Protein AF-A0A258CXH5-F1 (afdb_monomer)

Secondary structure (DSSP, 8-state):
-------------S--PPPPPP--PPPTTTT----PPPPPHHHHHHHHHHHHHHHHHHHHHHHHHHHHHHHTTTPPPPHHHHHHHHHHHHHHTTT-TTHHHHHHHHHHH-HHHHHHHHTT--HHHHHHHHHHHHHHH-HHHHHHHHHHHHHHHHHHHHHHHHHT-HHHHHHHHHHHHHHHHHGGG-HHHHHHHHTTTGGGT--SS-SS-HHHHHHHHTT-STT-----

Mean predicted aligned error: 12.78 Å

Nearest PDB structures (foldseek):
  6xr2-assembly1_A  TM=3.505E-01  e=5.384E+00  synthetic construct
  7ssp-assembly1_H  TM=2.554E-01  e=9.563E+00  Homo sapiens

Organism: Caulobacter vibrioides (NCBI:txid155892)

Structure (mmCIF, N/CA/C/O backbone):
data_AF-A0A258CXH5-F1
#
_entry.id   AF-A0A258CXH5-F1
#
loop_
_atom_site.group_PDB
_atom_site.id
_atom_site.type_symbol
_atom_site.label_atom_id
_atom_site.label_alt_id
_atom_site.label_comp_id
_atom_site.label_asym_id
_atom_site.label_entity_id
_atom_site.label_seq_id
_atom_site.pdbx_PDB_ins_code
_atom_site.Cartn_x
_atom_site.Cartn_y
_atom_site.Cartn_z
_atom_site.occupancy
_atom_site.B_iso_or_equiv
_atom_site.auth_seq_id
_atom_site.auth_comp_id
_atom_site.auth_asym_id
_atom_site.auth_atom_id
_atom_site.pdbx_PDB_model_num
ATOM 1 N N . ALA A 1 1 ? -88.950 -34.899 69.954 1.00 47.59 1 ALA A N 1
ATOM 2 C CA . ALA A 1 1 ? -87.564 -34.846 69.456 1.00 47.59 1 ALA A CA 1
ATOM 3 C C . ALA A 1 1 ? -86.943 -33.581 70.039 1.00 47.59 1 ALA A C 1
ATOM 5 O O . ALA A 1 1 ? -87.206 -32.502 69.533 1.00 47.59 1 ALA A O 1
ATOM 6 N N . SER A 1 2 ? -86.476 -33.627 71.289 1.00 44.09 2 SER A N 1
ATOM 7 C CA . SER A 1 2 ? -85.094 -34.023 71.635 1.00 44.09 2 SER A CA 1
ATOM 8 C C . SER A 1 2 ? -84.131 -33.056 70.944 1.00 44.09 2 SER A C 1
ATOM 10 O O . SER A 1 2 ? -83.892 -33.181 69.750 1.00 44.09 2 SER A O 1
ATOM 12 N N . ASP A 1 3 ? -83.900 -31.900 71.562 1.00 45.66 3 ASP A N 1
ATOM 13 C CA . ASP A 1 3 ? -82.771 -31.685 72.482 1.00 45.66 3 ASP A CA 1
ATOM 14 C C . ASP A 1 3 ? -81.443 -31.855 71.755 1.00 45.66 3 ASP A C 1
ATOM 16 O O . ASP A 1 3 ? -81.064 -32.984 71.505 1.00 45.66 3 ASP A O 1
ATOM 20 N N . PHE A 1 4 ? -80.800 -30.743 71.388 1.00 39.81 4 PHE A N 1
ATOM 21 C CA . PHE A 1 4 ? -79.342 -30.608 71.269 1.00 39.81 4 PHE A CA 1
ATOM 22 C C . PHE A 1 4 ? -79.000 -29.113 71.180 1.00 39.81 4 PHE A C 1
ATOM 24 O O . PHE A 1 4 ? -78.540 -28.588 70.166 1.00 39.81 4 PHE A O 1
ATOM 31 N N . ALA A 1 5 ? -79.236 -28.400 72.280 1.00 42.34 5 ALA A N 1
ATOM 32 C CA . ALA A 1 5 ? -78.379 -27.276 72.613 1.00 42.34 5 ALA A CA 1
ATOM 33 C C . ALA A 1 5 ? -77.055 -27.857 73.124 1.00 42.34 5 ALA A C 1
ATOM 35 O O . ALA A 1 5 ? -77.092 -28.658 74.046 1.00 42.34 5 ALA A O 1
ATOM 36 N N . GLN A 1 6 ? -75.911 -27.449 72.566 1.00 46.47 6 GLN A N 1
ATOM 37 C CA . GLN A 1 6 ? -74.733 -26.992 73.325 1.00 46.47 6 GLN A CA 1
ATOM 38 C C . GLN A 1 6 ? -73.432 -27.050 72.514 1.00 46.47 6 GLN A C 1
ATOM 40 O O . GLN A 1 6 ? -72.961 -28.097 72.085 1.00 46.47 6 GLN A O 1
ATOM 45 N N . ARG A 1 7 ? -72.821 -25.863 72.420 1.00 48.16 7 ARG A N 1
ATOM 46 C CA . ARG A 1 7 ? -71.442 -25.581 72.844 1.00 48.16 7 ARG A CA 1
ATOM 47 C C . ARG A 1 7 ? -70.376 -26.551 72.331 1.00 48.16 7 ARG A C 1
ATOM 49 O O . ARG A 1 7 ? -70.034 -27.537 72.973 1.00 48.16 7 ARG A O 1
ATOM 56 N N . ARG A 1 8 ? -69.719 -26.147 71.246 1.00 52.69 8 ARG A N 1
ATOM 57 C CA . ARG A 1 8 ? -68.313 -26.487 71.012 1.00 52.69 8 ARG A CA 1
ATOM 58 C C . ARG A 1 8 ? -67.479 -25.211 71.064 1.00 52.69 8 ARG A C 1
ATOM 60 O O . ARG A 1 8 ? -67.025 -24.710 70.044 1.00 52.69 8 ARG A O 1
ATOM 67 N N . ASP A 1 9 ? -67.319 -24.704 72.285 1.00 47.28 9 ASP A N 1
ATOM 68 C CA . ASP A 1 9 ? -66.158 -23.902 72.672 1.00 47.28 9 ASP A CA 1
ATOM 69 C C . ASP A 1 9 ? -64.921 -24.785 72.486 1.00 47.28 9 ASP A C 1
ATOM 71 O O . ASP A 1 9 ? -64.652 -25.689 73.280 1.00 47.28 9 ASP A O 1
ATOM 75 N N . ILE A 1 10 ? -64.194 -24.580 71.389 1.00 51.94 10 ILE A N 1
ATOM 76 C CA . ILE A 1 10 ? -62.893 -25.215 71.190 1.00 51.94 10 ILE A CA 1
ATOM 77 C C . ILE A 1 10 ? -61.895 -24.429 72.035 1.00 51.94 10 ILE A C 1
ATOM 79 O O . ILE A 1 10 ? -61.322 -23.430 71.605 1.00 51.94 10 ILE A O 1
ATOM 83 N N . HIS A 1 11 ? -61.708 -24.887 73.268 1.00 49.06 11 HIS A N 1
ATOM 84 C CA . HIS A 1 11 ? -60.652 -24.405 74.139 1.00 49.06 11 HIS A CA 1
ATOM 85 C C . HIS A 1 11 ? -59.321 -25.002 73.655 1.00 49.06 11 HIS A C 1
ATOM 87 O O . HIS A 1 11 ? -59.056 -26.189 73.835 1.00 49.06 11 HIS A O 1
ATOM 93 N N . VAL A 1 12 ? -58.492 -24.193 72.989 1.00 48.97 12 VAL A N 1
ATOM 94 C CA . VAL A 1 12 ? -57.118 -24.574 72.632 1.00 48.97 12 VAL A CA 1
ATOM 95 C C . VAL A 1 12 ? -56.254 -24.460 73.896 1.00 48.97 12 VAL A C 1
ATOM 97 O O . VAL A 1 12 ? -56.167 -23.365 74.457 1.00 48.97 12 VAL A O 1
ATOM 100 N N . PRO A 1 13 ? -55.631 -25.546 74.387 1.00 54.47 13 PRO A N 1
ATOM 101 C CA . PRO A 1 13 ? -54.811 -25.486 75.588 1.00 54.47 13 PRO A CA 1
ATOM 102 C C . PRO A 1 13 ? -53.512 -24.704 75.344 1.00 54.47 13 PRO A C 1
ATOM 104 O O . PRO A 1 13 ? -52.774 -24.942 74.386 1.00 54.47 13 PRO A O 1
ATOM 107 N N . ALA A 1 14 ? -53.216 -23.778 76.256 1.00 53.25 14 ALA A N 1
ATOM 108 C CA . ALA A 1 14 ? -51.988 -22.996 76.290 1.00 53.25 14 ALA A CA 1
ATOM 109 C C . ALA A 1 14 ? -50.813 -23.835 76.818 1.00 53.25 14 ALA A C 1
ATOM 111 O O . ALA A 1 14 ? -50.422 -23.724 77.977 1.00 53.25 14 ALA A O 1
ATOM 112 N N . SER A 1 15 ? -50.228 -24.680 75.968 1.00 55.72 15 SER A N 1
ATOM 113 C CA . SER A 1 15 ? -48.930 -25.301 76.259 1.00 55.72 15 SER A CA 1
ATOM 114 C C . SER A 1 15 ? -48.224 -25.804 74.999 1.00 55.72 15 SER A C 1
ATOM 116 O O . SER A 1 15 ? -47.970 -26.995 74.843 1.00 55.72 15 SER A O 1
ATOM 118 N N . MET A 1 16 ? -47.847 -24.889 74.110 1.00 44.09 16 MET A N 1
ATOM 119 C CA . MET A 1 16 ? -46.710 -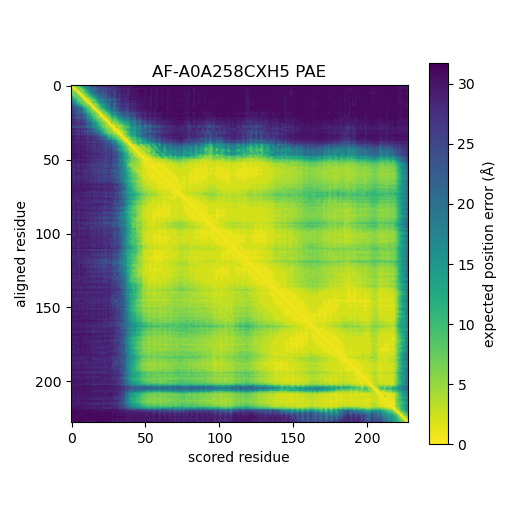25.102 73.211 1.00 44.09 16 MET A CA 1
ATOM 120 C C . MET A 1 16 ? -45.864 -23.835 73.229 1.00 44.09 16 MET A C 1
ATOM 122 O O . MET A 1 16 ? -46.059 -22.908 72.449 1.00 44.09 16 MET A O 1
ATOM 126 N N . ARG A 1 17 ? -44.955 -23.784 74.210 1.00 50.47 17 ARG A N 1
ATOM 127 C CA . ARG A 1 17 ? -43.862 -22.810 74.267 1.00 50.47 17 ARG A CA 1
ATOM 128 C C . ARG A 1 17 ? -43.185 -22.753 72.899 1.00 50.47 17 ARG A C 1
ATOM 130 O O . ARG A 1 17 ? -42.884 -23.800 72.324 1.00 50.47 17 ARG A O 1
ATOM 137 N N . ALA A 1 18 ? -42.936 -21.539 72.413 1.00 48.38 18 ALA A N 1
ATOM 138 C CA . ALA A 1 18 ? -42.078 -21.308 71.264 1.00 48.38 18 ALA A CA 1
ATOM 139 C C . ALA A 1 18 ? -40.759 -22.060 71.485 1.00 48.38 18 ALA A C 1
ATOM 141 O O . ALA A 1 18 ? -40.052 -21.826 72.463 1.00 48.38 18 ALA A O 1
ATOM 142 N N . LYS A 1 19 ? -40.473 -23.024 70.612 1.00 58.97 19 LYS A N 1
ATOM 143 C CA . LYS A 1 19 ? -39.170 -23.677 70.565 1.00 58.97 19 LYS A CA 1
ATOM 144 C C . LYS A 1 19 ? -38.226 -22.666 69.926 1.00 58.97 19 LYS A C 1
ATOM 146 O O . LYS A 1 19 ? -38.478 -22.257 68.792 1.00 58.97 19 LYS A O 1
ATOM 151 N N . ASP A 1 20 ? -37.206 -22.237 70.664 1.00 58.28 20 ASP A N 1
ATOM 152 C CA . ASP A 1 20 ? -36.193 -21.311 70.159 1.00 58.28 20 ASP A CA 1
ATOM 153 C C . ASP A 1 20 ? -35.683 -21.778 68.784 1.00 58.28 20 ASP A C 1
ATOM 155 O O . ASP A 1 20 ? -35.413 -22.976 68.604 1.00 58.28 20 ASP A O 1
ATOM 159 N N . PRO A 1 21 ? -35.560 -20.877 67.791 1.00 60.19 21 PRO A N 1
ATOM 160 C CA . PRO A 1 21 ? -34.996 -21.252 66.506 1.00 60.19 21 PRO A CA 1
ATOM 161 C C . PRO A 1 21 ? -33.553 -21.734 66.724 1.00 60.19 21 PRO A C 1
ATOM 163 O O . PRO A 1 21 ? -32.812 -21.113 67.493 1.00 60.19 21 PRO A O 1
ATOM 166 N N . PRO A 1 22 ? -33.115 -22.827 66.069 1.00 58.03 22 PRO A N 1
ATOM 167 C CA . PRO A 1 22 ? -31.747 -23.294 66.219 1.00 58.03 22 PRO A CA 1
ATOM 168 C C . PRO A 1 22 ? -30.803 -22.170 65.794 1.00 58.03 22 PRO A C 1
ATOM 170 O O . PRO A 1 22 ? -30.912 -21.643 64.683 1.00 58.03 22 PRO A O 1
ATOM 173 N N . GLN A 1 23 ? -29.883 -21.793 66.685 1.00 57.75 23 GLN A N 1
ATOM 174 C CA . GLN A 1 23 ? -28.816 -20.856 66.361 1.00 57.75 23 GLN A CA 1
ATOM 175 C C . GLN A 1 23 ? -28.068 -21.410 65.148 1.00 57.75 23 GLN A C 1
ATOM 177 O O . GLN A 1 23 ? -27.369 -22.421 65.245 1.00 57.75 23 GLN A O 1
ATOM 182 N N . ARG A 1 24 ? -28.239 -20.763 63.989 1.00 62.19 24 ARG A N 1
ATOM 183 C CA . ARG A 1 24 ? -27.415 -21.014 62.807 1.00 62.19 24 ARG A CA 1
ATOM 184 C C . ARG A 1 24 ? -25.986 -20.663 63.200 1.00 62.19 24 ARG A C 1
ATOM 186 O O . ARG A 1 24 ? -25.607 -19.494 63.212 1.00 62.19 24 ARG A O 1
ATOM 193 N N . ARG A 1 25 ? -25.217 -21.674 63.605 1.00 63.88 25 ARG A N 1
ATOM 194 C CA . ARG A 1 25 ? -23.781 -21.534 63.823 1.00 63.88 25 ARG A CA 1
ATOM 195 C C . ARG A 1 25 ? -23.197 -21.063 62.504 1.00 63.88 25 ARG A C 1
ATOM 197 O O . ARG A 1 25 ? -23.369 -21.746 61.497 1.00 63.88 25 ARG A O 1
ATOM 204 N N . ARG A 1 26 ? -22.555 -19.893 62.520 1.00 64.75 26 ARG A N 1
ATOM 205 C CA . ARG A 1 26 ? -21.801 -19.410 61.368 1.00 64.75 26 ARG A CA 1
ATOM 206 C C . ARG A 1 26 ? -20.855 -20.520 60.929 1.00 64.75 26 ARG A C 1
ATOM 208 O O . ARG A 1 26 ? -20.072 -21.010 61.744 1.00 64.75 26 ARG A O 1
ATOM 215 N N . GLY A 1 27 ? -20.985 -20.960 59.682 1.00 72.50 27 GLY A N 1
ATOM 216 C CA . GLY A 1 27 ? -20.085 -21.963 59.125 1.00 72.50 27 GLY A CA 1
ATOM 217 C C . GLY A 1 27 ? -18.650 -21.437 59.136 1.00 72.50 27 GLY A C 1
ATOM 218 O O . GLY A 1 27 ? -18.421 -20.231 59.150 1.00 72.50 27 GLY A O 1
ATOM 219 N N . MET A 1 28 ? -17.663 -22.328 59.066 1.00 69.62 28 MET A N 1
ATOM 220 C CA . MET A 1 28 ? -16.227 -21.983 59.034 1.00 69.62 28 MET A CA 1
ATOM 221 C C . MET A 1 28 ? -15.839 -21.032 57.877 1.00 69.62 28 MET A C 1
ATOM 223 O O . MET A 1 28 ? -14.727 -20.517 57.839 1.00 69.62 28 MET A O 1
ATOM 227 N N . PHE A 1 29 ? -16.774 -20.780 56.956 1.00 61.53 29 PHE A N 1
ATOM 228 C CA . PHE A 1 29 ? -16.639 -19.932 55.778 1.00 61.53 29 PHE A CA 1
ATOM 229 C C . PHE A 1 29 ? -17.621 -18.746 55.742 1.00 61.53 29 PHE A C 1
ATOM 231 O O . PHE A 1 29 ? -17.590 -17.983 54.781 1.00 61.53 29 PHE A O 1
ATOM 238 N N . ASP A 1 30 ? -18.427 -18.509 56.789 1.00 64.25 30 ASP A N 1
ATOM 239 C CA . ASP A 1 30 ? -19.428 -17.412 56.872 1.00 64.25 30 ASP A CA 1
ATOM 240 C C . ASP A 1 30 ? -18.820 -15.994 57.002 1.00 64.25 30 ASP A C 1
ATOM 242 O O . ASP A 1 30 ? -19.471 -15.022 57.389 1.00 64.25 30 ASP A O 1
ATOM 246 N N . GLY A 1 31 ? -17.538 -15.868 56.674 1.00 62.91 31 GLY A N 1
ATOM 247 C CA . GLY A 1 31 ? -16.795 -14.618 56.557 1.00 62.91 31 GLY A CA 1
ATOM 248 C C . GLY A 1 31 ? -15.620 -14.710 55.582 1.00 62.91 31 GLY A C 1
ATOM 249 O O . GLY A 1 31 ? -14.838 -13.765 55.493 1.00 62.91 31 GLY A O 1
ATOM 250 N N . PHE A 1 32 ? -15.477 -15.821 54.846 1.00 62.47 32 PHE A N 1
ATOM 251 C CA . PHE A 1 32 ? -14.391 -15.982 53.887 1.00 62.47 32 PHE A CA 1
ATOM 252 C C . PHE A 1 32 ? -14.731 -15.218 52.607 1.00 62.47 32 PHE A C 1
ATOM 254 O O . PHE A 1 32 ? -15.374 -15.730 51.693 1.00 62.47 32 PHE A O 1
ATOM 261 N N . LYS A 1 33 ? -14.307 -13.956 52.556 1.00 66.06 33 LYS A N 1
ATOM 262 C CA . LYS A 1 33 ? -14.192 -13.207 51.308 1.00 66.06 33 LYS A CA 1
ATOM 263 C C . LYS A 1 33 ? -12.767 -13.421 50.804 1.00 66.06 33 LYS A C 1
ATOM 265 O O . LYS A 1 33 ? -11.870 -12.768 51.341 1.00 66.06 33 LYS A O 1
ATOM 270 N N . PRO A 1 34 ? -12.515 -14.321 49.833 1.00 61.69 34 PRO A N 1
ATOM 271 C CA . PRO A 1 34 ? -11.207 -14.354 49.204 1.00 61.69 34 PRO A CA 1
ATOM 272 C C . PRO A 1 34 ? -10.962 -12.956 48.643 1.00 61.69 34 PRO A C 1
ATOM 274 O O . PRO A 1 34 ? -11.759 -12.448 47.850 1.00 61.69 34 PRO A O 1
ATOM 277 N N . ALA A 1 35 ? -9.896 -12.308 49.105 1.00 58.22 35 ALA A N 1
ATOM 278 C CA . ALA A 1 35 ? -9.390 -11.104 48.478 1.00 58.22 35 ALA A CA 1
ATOM 279 C C . ALA A 1 35 ? -8.868 -11.522 47.100 1.00 58.22 35 ALA A C 1
ATOM 281 O O . ALA A 1 35 ? -7.692 -11.832 46.927 1.00 58.22 35 ALA A O 1
ATOM 282 N N . GLY A 1 36 ? -9.776 -11.630 46.128 1.00 60.97 36 GLY A N 1
ATOM 283 C CA . GLY A 1 36 ? -9.395 -11.730 44.732 1.00 60.97 36 GLY A CA 1
ATOM 284 C C . GLY A 1 36 ? -8.537 -10.507 44.410 1.00 60.97 36 GLY A C 1
ATOM 285 O O . GLY A 1 36 ? -8.858 -9.419 44.902 1.00 60.97 36 GLY A O 1
ATOM 286 N N . PRO A 1 37 ? -7.436 -10.656 43.655 1.00 61.06 37 PRO A N 1
ATOM 287 C CA . PRO A 1 37 ? -6.611 -9.516 43.292 1.00 61.06 37 PRO A CA 1
ATOM 288 C C . PRO A 1 37 ? -7.516 -8.455 42.666 1.00 61.06 37 PRO A C 1
ATOM 290 O O . PRO A 1 37 ? -8.187 -8.718 41.667 1.00 61.06 37 PRO A O 1
ATOM 293 N N . ALA A 1 38 ? -7.585 -7.277 43.294 1.00 61.41 38 ALA A N 1
ATOM 294 C CA . ALA A 1 38 ? -8.319 -6.152 42.740 1.00 61.41 38 ALA A CA 1
ATOM 295 C C . ALA A 1 38 ? -7.766 -5.906 41.327 1.00 61.41 38 ALA A C 1
ATOM 297 O O . ALA A 1 38 ? -6.542 -5.774 41.188 1.00 61.41 38 ALA A O 1
ATOM 298 N N . PRO A 1 39 ? -8.610 -5.894 40.279 1.00 58.59 39 PRO A N 1
ATOM 299 C CA . PRO A 1 39 ? -8.142 -5.642 38.928 1.00 58.59 39 PRO A CA 1
ATOM 300 C C . PRO A 1 39 ? -7.358 -4.332 38.917 1.00 58.59 39 PRO A C 1
ATOM 302 O O . PRO A 1 39 ? -7.886 -3.273 39.261 1.00 58.59 39 PRO A O 1
ATOM 305 N N . GLN A 1 40 ? -6.070 -4.407 38.585 1.00 64.00 40 GLN A N 1
ATOM 306 C CA . GLN A 1 40 ? -5.222 -3.223 38.553 1.00 64.00 40 GLN A CA 1
ATOM 307 C C . GLN A 1 40 ? -5.788 -2.268 37.486 1.00 64.00 40 GLN A C 1
ATOM 309 O O . GLN A 1 40 ? -6.041 -2.719 36.365 1.00 64.00 40 GLN A O 1
ATOM 314 N N . PRO A 1 41 ? -5.962 -0.964 37.771 1.00 65.38 41 PRO A N 1
ATOM 315 C CA . PRO A 1 41 ? -6.571 -0.012 36.834 1.00 65.38 41 PRO A CA 1
ATOM 316 C C . PRO A 1 41 ? -5.916 -0.013 35.443 1.00 65.38 41 PRO A C 1
ATOM 318 O O . PRO A 1 41 ? -6.588 0.156 34.429 1.00 65.38 41 PRO A O 1
ATOM 321 N N . ALA A 1 42 ? -4.605 -0.275 35.383 1.00 66.56 42 ALA A N 1
ATOM 322 C CA . ALA A 1 42 ? -3.847 -0.378 34.140 1.00 66.56 42 ALA A CA 1
ATOM 323 C C . ALA A 1 42 ? -4.197 -1.621 33.299 1.00 66.56 42 ALA A C 1
ATOM 325 O O . ALA A 1 42 ? -4.159 -1.550 32.074 1.00 66.56 42 ALA A O 1
ATOM 326 N N . ALA A 1 43 ? -4.536 -2.752 33.929 1.00 63.06 43 ALA A N 1
ATOM 327 C CA . ALA A 1 43 ? -4.966 -3.961 33.225 1.00 63.06 43 ALA A CA 1
ATOM 328 C C . ALA A 1 43 ? -6.357 -3.758 32.607 1.00 63.06 43 ALA A C 1
ATOM 330 O O . ALA A 1 43 ? -6.526 -3.961 31.410 1.00 63.06 43 ALA A O 1
ATOM 331 N N . LEU A 1 44 ? -7.301 -3.208 33.379 1.00 49.44 44 LEU A N 1
ATOM 332 C CA . LEU A 1 44 ? -8.634 -2.847 32.883 1.00 49.44 44 LEU A CA 1
ATOM 333 C C . LEU A 1 44 ? -8.573 -1.840 31.724 1.00 49.44 44 LEU A C 1
ATOM 335 O O . LEU A 1 44 ? -9.259 -2.013 30.722 1.00 49.44 44 LEU A O 1
ATOM 339 N N . ALA A 1 45 ? -7.731 -0.806 31.822 1.00 59.06 45 ALA A N 1
ATOM 340 C CA . ALA A 1 45 ? -7.556 0.169 30.745 1.00 59.06 45 ALA A CA 1
ATOM 341 C C . ALA A 1 45 ? -6.965 -0.460 29.467 1.00 59.06 45 ALA A C 1
ATOM 343 O O . ALA A 1 45 ? -7.370 -0.100 28.361 1.00 59.06 45 ALA A O 1
ATOM 344 N N . ARG A 1 46 ? -6.035 -1.419 29.602 1.00 68.06 46 ARG A N 1
ATOM 345 C CA . ARG A 1 46 ? -5.493 -2.184 28.465 1.00 68.06 46 ARG A CA 1
ATOM 346 C C . ARG A 1 46 ? -6.544 -3.092 27.836 1.00 68.06 46 ARG A C 1
ATOM 348 O O . ARG A 1 46 ? -6.591 -3.162 26.611 1.00 68.06 46 ARG A O 1
ATOM 355 N N . ASP A 1 47 ? -7.374 -3.750 28.636 1.00 67.31 47 ASP A N 1
ATOM 356 C CA . ASP A 1 47 ? -8.427 -4.645 28.147 1.00 67.31 47 ASP A CA 1
ATOM 357 C C . ASP A 1 47 ? -9.538 -3.864 27.436 1.00 67.31 47 ASP A C 1
ATOM 359 O O . ASP A 1 47 ? -9.954 -4.236 26.339 1.00 67.31 47 ASP A O 1
ATOM 363 N N . LEU A 1 48 ? -9.958 -2.726 27.999 1.00 61.66 48 LEU A N 1
ATOM 364 C CA . LEU A 1 48 ? -10.898 -1.801 27.358 1.00 61.66 48 LEU A CA 1
ATOM 365 C C . LEU A 1 48 ? -10.326 -1.234 26.053 1.00 61.66 48 LEU A C 1
ATOM 367 O O . LEU A 1 48 ? -11.015 -1.213 25.035 1.00 61.66 48 LEU A O 1
ATOM 371 N N . GLY A 1 49 ? -9.047 -0.843 26.054 1.00 81.56 49 GLY A N 1
ATOM 372 C CA . GLY A 1 49 ? -8.355 -0.377 24.855 1.00 81.56 49 GLY A CA 1
ATOM 373 C C . GLY A 1 49 ? -8.295 -1.444 23.760 1.00 81.56 49 GLY A C 1
ATOM 374 O O . GLY A 1 49 ? -8.607 -1.155 22.608 1.00 81.56 49 GLY A O 1
ATOM 375 N N . GLN A 1 50 ? -7.957 -2.688 24.107 1.00 83.75 50 GLN A N 1
ATOM 376 C CA . GLN A 1 50 ? -7.975 -3.812 23.166 1.00 83.75 50 GLN A CA 1
ATOM 377 C C . GLN A 1 50 ? -9.387 -4.053 22.629 1.00 83.75 50 GLN A C 1
ATOM 379 O O . GLN A 1 50 ? -9.576 -4.160 21.418 1.00 83.75 50 GLN A O 1
ATOM 384 N N . PHE A 1 51 ? -10.395 -4.082 23.500 1.00 83.31 51 PHE A N 1
ATOM 385 C CA . PHE A 1 51 ? -11.785 -4.275 23.098 1.00 83.31 51 PHE A CA 1
ATOM 386 C C . PHE A 1 51 ? -12.252 -3.202 22.101 1.00 83.31 51 PHE A C 1
ATOM 388 O O . PHE A 1 51 ? -12.848 -3.524 21.068 1.00 83.31 51 PHE A O 1
ATOM 395 N N . ASP A 1 52 ? -11.913 -1.938 22.352 1.00 90.06 52 ASP A N 1
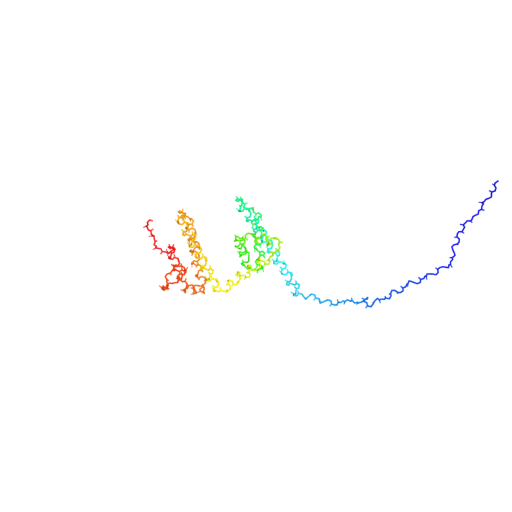ATOM 396 C CA . ASP A 1 52 ? -12.208 -0.833 21.441 1.00 90.06 52 ASP A CA 1
ATOM 397 C C . ASP A 1 52 ? -11.490 -0.983 20.091 1.00 90.06 52 ASP A C 1
ATOM 399 O O . ASP A 1 52 ? -12.094 -0.727 19.045 1.00 90.06 52 ASP A O 1
ATOM 403 N N . GLN A 1 53 ? -10.242 -1.468 20.078 1.00 92.81 53 GLN A N 1
ATOM 404 C CA . GLN A 1 53 ? -9.509 -1.781 18.844 1.00 92.81 53 GLN A CA 1
ATOM 405 C C . GLN A 1 53 ? -10.187 -2.912 18.056 1.00 92.81 53 GLN A C 1
ATOM 407 O O . GLN A 1 53 ? -10.431 -2.771 16.855 1.00 92.81 53 GLN A O 1
ATOM 412 N N . HIS A 1 54 ? -10.545 -4.015 18.721 1.00 95.25 54 HIS A N 1
ATOM 413 C CA . HIS A 1 54 ? -11.272 -5.139 18.121 1.00 95.25 54 HIS A CA 1
ATOM 414 C C . HIS A 1 54 ? -12.602 -4.687 17.506 1.00 95.25 54 HIS A C 1
ATOM 416 O O . HIS A 1 54 ? -12.939 -5.051 16.372 1.00 95.25 54 HIS A O 1
ATOM 422 N N . ARG A 1 55 ? -13.343 -3.833 18.218 1.00 95.62 55 ARG A N 1
ATOM 423 C CA . ARG A 1 55 ? -14.608 -3.264 17.748 1.00 95.62 55 ARG A CA 1
ATOM 424 C C . ARG A 1 55 ? -14.413 -2.327 16.556 1.00 95.62 55 ARG A C 1
ATOM 426 O O . ARG A 1 55 ? -15.185 -2.409 15.598 1.00 95.62 55 ARG A O 1
ATOM 433 N N . ALA A 1 56 ? -13.390 -1.472 16.584 1.00 96.50 56 ALA A N 1
ATOM 434 C CA . ALA A 1 56 ? -13.051 -0.582 15.474 1.00 96.50 56 ALA A CA 1
ATOM 435 C C . ALA A 1 56 ? -12.687 -1.376 14.209 1.00 96.50 56 ALA A C 1
ATOM 437 O O . ALA A 1 56 ? -13.265 -1.120 13.151 1.00 96.50 56 ALA A O 1
ATOM 438 N N . MET A 1 57 ? -11.838 -2.404 14.334 1.00 97.25 57 MET A N 1
ATOM 439 C CA . MET A 1 57 ? -11.494 -3.314 13.232 1.00 97.25 57 MET A CA 1
ATOM 440 C C . MET A 1 57 ? -12.726 -4.026 12.671 1.00 97.25 57 MET A C 1
ATOM 442 O O . MET A 1 57 ? -12.917 -4.066 11.459 1.00 97.25 57 MET A O 1
ATOM 446 N N . THR A 1 58 ? -13.600 -4.540 13.539 1.00 98.06 58 THR A N 1
ATOM 447 C CA . THR A 1 58 ? -14.833 -5.228 13.120 1.00 98.06 58 THR A CA 1
ATOM 448 C C . THR A 1 58 ? -15.759 -4.290 12.340 1.00 98.06 58 THR A C 1
ATOM 450 O O . THR A 1 58 ? -16.294 -4.665 11.294 1.00 98.06 58 THR A O 1
ATOM 453 N N . ARG A 1 59 ? -15.944 -3.049 12.816 1.00 97.75 59 ARG A N 1
ATOM 454 C CA . ARG A 1 59 ? -16.770 -2.037 12.136 1.00 97.75 59 ARG A CA 1
ATOM 455 C C . ARG A 1 59 ? -16.175 -1.643 10.784 1.00 97.75 59 ARG A C 1
ATOM 457 O O . ARG A 1 59 ? -16.914 -1.548 9.807 1.00 97.75 59 ARG A O 1
ATOM 464 N N . HIS A 1 60 ? -14.862 -1.437 10.731 1.00 98.31 60 HIS A N 1
ATOM 465 C CA . HIS A 1 60 ? -14.137 -1.124 9.500 1.00 98.31 60 HIS A CA 1
ATOM 466 C C . HIS A 1 60 ? -14.241 -2.249 8.475 1.00 98.31 60 HIS A C 1
ATOM 468 O O . HIS A 1 60 ? -14.614 -1.988 7.335 1.00 98.31 60 HIS A O 1
ATOM 474 N N . ALA A 1 61 ? -14.042 -3.498 8.893 1.00 98.06 61 ALA A N 1
ATOM 475 C CA . ALA A 1 61 ? -14.171 -4.659 8.024 1.00 98.06 61 ALA A CA 1
ATOM 476 C C . ALA A 1 61 ? -15.579 -4.806 7.428 1.00 98.06 61 ALA A C 1
ATOM 478 O O . ALA A 1 61 ? -15.705 -5.096 6.243 1.00 98.06 61 ALA A O 1
ATOM 479 N N . ARG A 1 62 ? -16.640 -4.552 8.211 1.00 98.06 62 ARG A N 1
ATOM 480 C CA . ARG A 1 62 ? -18.028 -4.557 7.709 1.00 98.06 62 ARG A CA 1
ATOM 481 C C . ARG A 1 62 ? -18.251 -3.482 6.653 1.00 98.06 62 ARG A C 1
ATOM 483 O O . ARG A 1 62 ? -18.714 -3.794 5.563 1.00 98.06 62 ARG A O 1
ATOM 490 N N . ALA A 1 63 ? -17.868 -2.241 6.950 1.00 98.00 63 ALA A N 1
ATOM 491 C CA . ALA A 1 63 ? -18.030 -1.140 6.007 1.00 98.00 63 ALA A CA 1
ATOM 492 C C . ALA A 1 63 ? -17.220 -1.368 4.717 1.00 98.00 63 ALA A C 1
ATOM 494 O O . ALA A 1 63 ? -17.719 -1.118 3.622 1.00 98.00 63 ALA A O 1
ATOM 495 N N . ALA A 1 64 ? -15.997 -1.893 4.834 1.00 97.19 64 ALA A N 1
ATOM 496 C CA . ALA A 1 64 ? -15.170 -2.245 3.686 1.00 97.19 64 ALA A CA 1
ATOM 497 C C . ALA A 1 64 ? -15.803 -3.377 2.864 1.00 97.19 64 ALA A C 1
ATOM 499 O O . ALA A 1 64 ? -15.920 -3.249 1.648 1.00 97.19 64 ALA A O 1
ATOM 500 N N . ALA A 1 65 ? -16.277 -4.443 3.516 1.00 96.00 65 ALA A N 1
ATOM 501 C CA . ALA A 1 65 ? -16.951 -5.554 2.852 1.00 96.00 65 ALA A CA 1
ATOM 502 C C . ALA A 1 65 ? -18.243 -5.114 2.147 1.00 96.00 65 ALA A C 1
ATOM 504 O O . ALA A 1 65 ? -18.545 -5.618 1.071 1.00 96.00 65 ALA A O 1
ATOM 505 N N . ASP A 1 66 ? -19.006 -4.178 2.715 1.00 95.88 66 ASP A N 1
ATOM 506 C CA . ASP A 1 66 ? -20.211 -3.633 2.080 1.00 95.88 66 ASP A CA 1
ATOM 507 C C . ASP A 1 66 ? -19.870 -2.896 0.782 1.00 95.88 66 ASP A C 1
ATOM 509 O O . ASP A 1 66 ? -20.489 -3.151 -0.248 1.00 95.88 66 ASP A O 1
ATOM 513 N N . VAL A 1 67 ? -18.845 -2.039 0.811 1.00 95.75 67 VAL A N 1
ATOM 514 C CA . VAL A 1 67 ? -18.359 -1.326 -0.379 1.00 95.75 67 VAL A CA 1
ATOM 515 C C . VAL A 1 67 ? -17.805 -2.296 -1.423 1.00 95.75 67 VAL A C 1
ATOM 517 O O . VAL A 1 67 ? -18.121 -2.157 -2.602 1.00 95.75 67 VAL A O 1
ATOM 520 N N . MET A 1 68 ? -17.023 -3.295 -1.005 1.00 93.12 68 MET A N 1
ATOM 521 C CA . MET A 1 68 ? -16.502 -4.330 -1.905 1.00 93.12 68 MET A CA 1
ATOM 522 C C . MET A 1 68 ? -17.640 -5.083 -2.596 1.00 93.12 68 MET A C 1
ATOM 524 O O . MET A 1 68 ? -17.648 -5.150 -3.816 1.00 93.12 68 MET A O 1
ATOM 528 N N . ARG A 1 69 ? -18.668 -5.526 -1.857 1.00 94.19 69 ARG A N 1
ATOM 529 C CA . ARG A 1 69 ? -19.828 -6.220 -2.446 1.00 94.19 69 ARG A CA 1
ATOM 530 C C . ARG A 1 69 ? -20.606 -5.372 -3.451 1.00 94.19 69 ARG A C 1
ATOM 532 O O . ARG A 1 69 ? -21.202 -5.938 -4.361 1.00 94.19 69 ARG A O 1
ATOM 539 N N . MET A 1 70 ? -20.659 -4.053 -3.267 1.00 95.69 70 MET A N 1
ATOM 540 C CA . MET A 1 70 ? -21.281 -3.161 -4.250 1.00 95.69 70 MET A CA 1
ATOM 541 C C . MET A 1 70 ? -20.462 -3.118 -5.537 1.00 95.69 70 MET A C 1
ATOM 543 O O . MET A 1 70 ? -21.018 -3.332 -6.609 1.00 95.69 70 MET A O 1
ATOM 547 N N . ASN A 1 71 ? -19.148 -2.922 -5.415 1.00 92.94 71 ASN A N 1
ATOM 548 C CA . ASN A 1 71 ? -18.241 -2.890 -6.560 1.00 92.94 71 ASN A CA 1
ATOM 549 C C . ASN A 1 71 ? -18.212 -4.231 -7.307 1.00 92.94 71 ASN A C 1
ATOM 551 O O . ASN A 1 71 ? -18.280 -4.236 -8.527 1.00 92.94 71 ASN A O 1
ATOM 555 N N . ASP A 1 72 ? -18.181 -5.357 -6.588 1.00 92.56 72 ASP A N 1
ATOM 556 C CA . ASP A 1 72 ? -18.167 -6.708 -7.172 1.00 92.56 72 ASP A CA 1
ATOM 557 C C . ASP A 1 72 ? -19.444 -7.031 -7.969 1.00 92.56 72 ASP A C 1
ATOM 559 O O . ASP A 1 72 ? -19.460 -7.962 -8.768 1.00 92.56 72 ASP A O 1
ATOM 563 N N . ARG A 1 73 ? -20.535 -6.295 -7.722 1.00 94.94 73 ARG A N 1
ATOM 564 C CA . ARG A 1 73 ? -21.818 -6.426 -8.429 1.00 94.94 73 ARG A CA 1
ATOM 565 C C . ARG A 1 73 ? -22.039 -5.325 -9.465 1.00 94.94 73 ARG A C 1
ATOM 567 O O . ARG A 1 73 ? -23.163 -5.182 -9.940 1.00 94.94 73 ARG A O 1
ATOM 574 N N . ASP A 1 74 ? -21.022 -4.509 -9.737 1.00 95.81 74 ASP A N 1
ATOM 575 C CA . ASP A 1 74 ? -21.115 -3.318 -10.587 1.00 95.81 74 ASP A CA 1
ATOM 576 C C . ASP A 1 74 ? -22.238 -2.353 -10.156 1.00 95.81 74 ASP A C 1
ATOM 578 O O . ASP A 1 74 ? -22.846 -1.646 -10.961 1.00 95.81 74 ASP A O 1
ATOM 582 N N . LEU A 1 75 ? -22.531 -2.313 -8.852 1.00 95.62 75 LEU A N 1
ATOM 583 C CA . LEU A 1 75 ? -23.554 -1.451 -8.278 1.00 95.62 75 LEU A CA 1
ATOM 584 C C . LEU A 1 75 ? -22.937 -0.164 -7.717 1.00 95.62 75 LEU A C 1
ATOM 586 O O . LEU A 1 75 ? -21.857 -0.185 -7.118 1.00 95.62 75 LEU A O 1
ATOM 590 N N . PRO A 1 76 ? -23.645 0.975 -7.809 1.00 96.06 76 PRO A N 1
ATOM 591 C CA . PRO A 1 76 ? -23.165 2.220 -7.235 1.00 96.06 76 PRO A CA 1
ATOM 592 C C . PRO A 1 76 ? 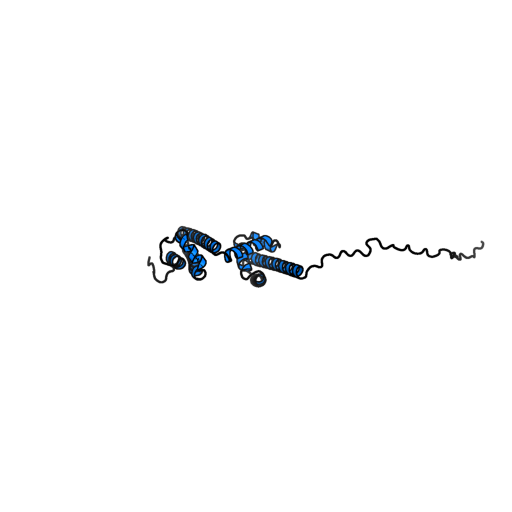-23.108 2.121 -5.708 1.00 96.06 76 PRO A C 1
ATOM 594 O O . PRO A 1 76 ? -24.122 1.886 -5.050 1.00 96.06 76 PRO A O 1
ATOM 597 N N . VAL A 1 77 ? -21.935 2.372 -5.123 1.00 96.19 77 VAL A N 1
ATOM 598 C CA . VAL A 1 77 ? -21.789 2.479 -3.663 1.00 96.19 77 VAL A CA 1
AT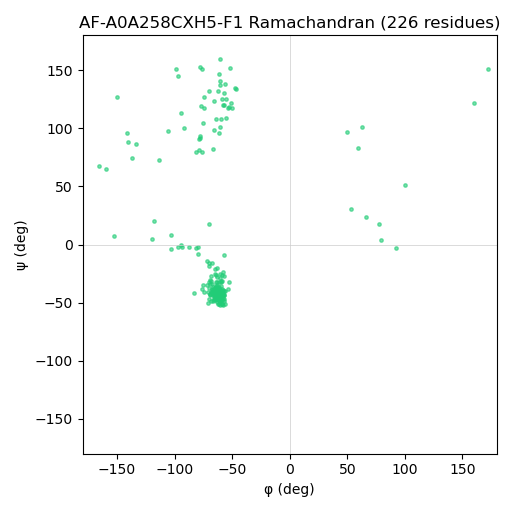OM 599 C C . VAL A 1 77 ? -22.724 3.576 -3.145 1.00 96.19 77 VAL A C 1
ATOM 601 O O . VAL A 1 77 ? -22.732 4.698 -3.658 1.00 96.19 77 VAL A O 1
ATOM 604 N N . LEU A 1 78 ? -23.515 3.283 -2.116 1.00 96.75 78 LEU A N 1
ATOM 605 C CA . LEU A 1 78 ? -24.496 4.231 -1.590 1.00 96.75 78 LEU A CA 1
ATOM 606 C C . LEU A 1 78 ? -23.820 5.301 -0.719 1.00 96.75 78 LEU A C 1
ATOM 608 O O . LEU A 1 78 ? -22.786 5.064 -0.090 1.00 96.75 78 LEU A O 1
ATOM 612 N N . ALA A 1 79 ? -24.414 6.497 -0.637 1.00 96.94 79 ALA A N 1
ATOM 613 C CA . ALA A 1 79 ? -23.829 7.614 0.1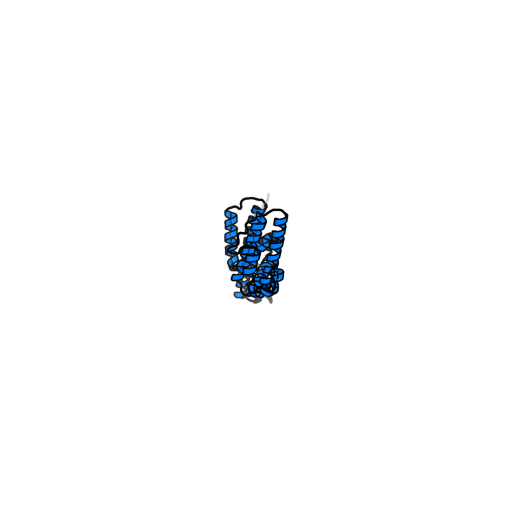15 1.00 96.94 79 ALA A CA 1
ATOM 614 C C . ALA A 1 79 ? -23.606 7.282 1.604 1.00 96.94 79 ALA A C 1
ATOM 616 O O . ALA A 1 79 ? -22.579 7.648 2.175 1.00 96.94 79 ALA A O 1
ATOM 617 N N . HIS A 1 80 ? -24.530 6.541 2.220 1.00 96.19 80 HIS A N 1
ATOM 618 C CA . HIS A 1 80 ? -24.392 6.113 3.611 1.00 96.19 80 HIS A CA 1
ATOM 619 C C . HIS A 1 80 ? -23.294 5.053 3.799 1.00 96.19 80 HIS A C 1
ATOM 621 O O . HIS A 1 80 ? -22.630 5.067 4.829 1.00 96.19 80 HIS A O 1
ATOM 627 N N . GLN A 1 81 ? -23.051 4.180 2.811 1.00 96.69 81 GLN A N 1
ATOM 628 C CA . GLN A 1 81 ? -21.966 3.190 2.855 1.00 96.69 81 GLN A CA 1
ATOM 629 C C . GLN A 1 81 ? -20.598 3.870 2.762 1.00 96.69 81 GLN A C 1
ATOM 631 O O . GLN A 1 81 ? -19.707 3.557 3.548 1.00 96.69 81 GLN A O 1
ATOM 636 N N . ARG A 1 82 ? -20.451 4.860 1.866 1.00 96.88 82 ARG A N 1
ATOM 637 C CA . ARG A 1 82 ? -19.238 5.695 1.796 1.00 96.88 82 ARG A CA 1
ATOM 638 C C . ARG A 1 82 ? -18.954 6.372 3.135 1.00 96.88 82 ARG A C 1
ATOM 640 O O . ARG A 1 82 ? -17.869 6.204 3.684 1.00 96.88 82 ARG A O 1
ATOM 647 N N . ARG A 1 83 ? -19.960 7.047 3.700 1.00 97.75 83 ARG A N 1
ATOM 648 C CA . ARG A 1 83 ? -19.843 7.715 5.004 1.00 97.75 83 ARG A CA 1
ATOM 649 C C . ARG A 1 83 ? -19.529 6.730 6.135 1.00 97.75 83 ARG A C 1
ATOM 651 O O . ARG A 1 83 ? -18.735 7.046 7.014 1.00 97.75 83 ARG A O 1
ATOM 658 N N . ALA A 1 84 ? -20.126 5.539 6.126 1.00 97.38 84 ALA A N 1
ATOM 659 C CA . ALA A 1 84 ? -19.842 4.507 7.120 1.00 97.38 84 ALA A CA 1
ATOM 660 C C . ALA A 1 84 ? -18.386 4.022 7.045 1.00 97.38 84 ALA A C 1
ATOM 662 O O . ALA A 1 84 ? -17.757 3.839 8.089 1.00 97.38 84 ALA A O 1
ATOM 663 N N . LEU A 1 85 ? -17.843 3.852 5.833 1.00 97.69 85 LEU A N 1
ATOM 664 C CA . LEU A 1 85 ? -16.443 3.484 5.633 1.00 97.69 85 LEU A CA 1
ATOM 665 C C . LEU A 1 85 ? -15.496 4.604 6.075 1.00 97.69 85 LEU A C 1
ATOM 667 O O . LEU A 1 85 ? -14.523 4.322 6.765 1.00 97.69 85 LEU A O 1
ATOM 671 N N . GLU A 1 86 ? -15.793 5.861 5.746 1.00 97.56 86 GLU A N 1
ATOM 672 C CA . GLU A 1 86 ? -15.026 7.028 6.213 1.00 97.56 86 GLU A CA 1
ATOM 673 C C . GLU A 1 86 ? -14.977 7.098 7.744 1.00 97.56 86 GLU A C 1
ATOM 675 O O . GLU A 1 86 ? -13.896 7.072 8.324 1.00 97.56 86 GLU A O 1
ATOM 680 N N . GLN A 1 87 ? -16.128 7.032 8.416 1.00 97.50 87 GLN A N 1
ATOM 681 C CA . GLN A 1 87 ? -16.181 7.022 9.883 1.00 97.50 87 GLN A CA 1
ATOM 682 C C . GLN A 1 87 ? -15.417 5.842 10.495 1.00 97.50 87 GLN A C 1
ATOM 684 O O . GLN A 1 87 ? -14.832 5.954 11.573 1.00 97.50 87 GLN A O 1
ATOM 689 N N . ALA A 1 88 ? -15.444 4.681 9.836 1.00 97.44 88 ALA A N 1
ATOM 690 C CA . ALA A 1 88 ? -14.697 3.528 10.304 1.00 97.44 88 ALA A CA 1
ATOM 691 C C . ALA A 1 88 ? -13.184 3.695 10.091 1.00 97.44 88 ALA A C 1
ATOM 693 O O . ALA A 1 88 ? -12.415 3.271 10.950 1.00 97.44 88 ALA A O 1
ATOM 694 N N . ARG A 1 89 ? -12.747 4.350 9.007 1.00 97.50 89 ARG A N 1
ATOM 695 C CA . ARG A 1 89 ? -11.341 4.731 8.793 1.00 97.50 89 ARG A CA 1
ATOM 696 C C . ARG A 1 89 ? -10.858 5.697 9.873 1.00 97.50 89 ARG A C 1
ATOM 698 O O . ARG A 1 89 ? -9.782 5.480 10.420 1.00 97.50 89 ARG A O 1
ATOM 705 N N . ASP A 1 90 ? -11.670 6.683 10.244 1.00 96.25 90 ASP A N 1
ATOM 706 C CA . ASP A 1 90 ? -11.327 7.636 11.307 1.00 96.25 90 ASP A CA 1
ATOM 707 C C . ASP A 1 90 ? -11.150 6.934 12.660 1.00 96.25 90 ASP A C 1
ATOM 709 O O . ASP A 1 90 ? -10.198 7.196 13.396 1.00 96.25 90 ASP A O 1
ATOM 713 N N . ALA A 1 91 ? -12.017 5.965 12.972 1.00 94.94 91 ALA A N 1
ATOM 714 C CA . ALA A 1 91 ? -11.888 5.161 14.186 1.00 94.94 91 ALA A CA 1
ATOM 715 C C . ALA A 1 91 ? -10.594 4.322 14.213 1.00 94.94 91 ALA A C 1
ATOM 717 O O . ALA A 1 91 ? -10.016 4.120 15.283 1.00 94.94 91 ALA A O 1
ATOM 718 N N . MET A 1 92 ? -10.113 3.869 13.050 1.00 95.81 92 MET A N 1
ATOM 719 C CA . MET A 1 92 ? -8.875 3.091 12.923 1.00 95.81 92 MET A CA 1
ATOM 720 C C . MET A 1 92 ? -7.607 3.916 13.183 1.00 95.81 92 MET A C 1
ATOM 722 O O . MET A 1 92 ? -6.577 3.328 13.509 1.00 95.81 92 MET A O 1
ATOM 726 N N . VAL A 1 93 ? -7.662 5.254 13.114 1.00 93.44 93 VAL A N 1
ATOM 727 C CA . VAL A 1 93 ? -6.506 6.127 13.410 1.00 93.44 93 VAL A CA 1
ATOM 728 C C . VAL A 1 93 ? -5.983 5.904 14.833 1.00 93.44 93 VAL A C 1
ATOM 730 O O . VAL A 1 93 ? -4.777 5.974 15.055 1.00 93.44 93 VAL A O 1
ATOM 733 N N . LYS A 1 94 ? -6.866 5.545 15.778 1.00 89.88 94 LYS A N 1
ATOM 734 C CA . LYS A 1 94 ? -6.492 5.184 17.158 1.00 89.88 94 LYS A CA 1
ATOM 735 C C . LYS A 1 94 ? -5.639 3.912 17.250 1.00 89.88 94 LYS A C 1
ATOM 737 O O . LYS A 1 94 ? -4.919 3.744 18.226 1.00 89.88 94 LYS A O 1
ATOM 742 N N . ILE A 1 95 ? -5.741 3.018 16.264 1.00 92.38 95 ILE A N 1
ATOM 743 C CA . ILE A 1 95 ? -4.915 1.805 16.151 1.00 92.38 95 ILE A CA 1
ATOM 744 C C . ILE A 1 95 ? -3.581 2.150 15.487 1.00 92.38 95 ILE A C 1
ATOM 746 O O . ILE A 1 95 ? -2.524 1.689 15.905 1.00 92.38 95 ILE A O 1
ATOM 750 N N . GLY A 1 96 ? -3.631 2.983 14.451 1.00 91.31 96 GLY A N 1
ATOM 751 C CA . GLY A 1 96 ? -2.458 3.515 13.780 1.00 91.31 96 GLY A CA 1
ATOM 752 C C . GLY A 1 96 ? -2.846 4.288 12.528 1.00 91.31 96 GLY A C 1
ATOM 753 O O . GLY A 1 96 ? -3.830 3.970 11.860 1.00 91.31 96 GLY A O 1
ATOM 754 N N . SER A 1 97 ? -2.034 5.278 12.163 1.00 93.25 97 SER A N 1
ATOM 755 C CA . SER A 1 97 ? -2.297 6.172 11.024 1.00 93.25 97 SER A CA 1
ATOM 756 C C . SER A 1 97 ? -2.470 5.448 9.682 1.00 93.25 97 SER A C 1
ATOM 758 O O . SER A 1 97 ? -3.182 5.933 8.807 1.00 93.25 97 SER A O 1
ATOM 760 N N . TYR A 1 98 ? -1.856 4.273 9.518 1.00 93.44 98 TYR A N 1
ATOM 761 C CA . TYR A 1 98 ? -1.938 3.470 8.294 1.00 93.44 98 TYR A CA 1
ATOM 762 C C . TYR A 1 98 ? -2.887 2.270 8.394 1.00 93.44 98 TYR A C 1
ATOM 764 O O . TYR A 1 98 ? -3.111 1.596 7.389 1.00 93.44 98 TYR A O 1
ATOM 772 N N . ALA A 1 99 ? -3.477 2.013 9.565 1.00 96.25 99 ALA A N 1
ATOM 773 C CA . ALA A 1 99 ? -4.141 0.745 9.848 1.00 96.25 99 ALA A CA 1
ATOM 774 C C . ALA A 1 99 ? -5.317 0.457 8.900 1.00 96.25 99 ALA A C 1
ATOM 776 O O . ALA A 1 99 ? -5.408 -0.629 8.329 1.00 96.25 99 ALA A O 1
ATOM 777 N N . ALA A 1 100 ? -6.178 1.449 8.652 1.00 97.12 100 ALA A N 1
ATOM 778 C CA . ALA A 1 100 ? -7.284 1.290 7.710 1.00 97.12 100 ALA A CA 1
ATOM 779 C C . ALA A 1 100 ? -6.799 0.986 6.283 1.00 97.12 100 ALA A C 1
ATOM 781 O O . ALA A 1 100 ? -7.296 0.069 5.635 1.00 97.12 100 ALA A O 1
ATOM 782 N N . LYS A 1 101 ? -5.794 1.729 5.804 1.00 96.50 101 LYS A N 1
ATOM 783 C CA . LYS A 1 101 ? -5.258 1.589 4.443 1.00 96.50 101 LYS A CA 1
ATOM 784 C C . LYS A 1 101 ? -4.570 0.241 4.227 1.00 96.50 101 LYS A C 1
ATOM 786 O O . LYS A 1 101 ? -4.614 -0.305 3.124 1.00 96.50 101 LYS A O 1
ATOM 791 N N . ASP A 1 102 ? -3.889 -0.257 5.247 1.00 96.38 102 ASP A N 1
ATOM 792 C CA . ASP A 1 102 ? -3.160 -1.517 5.185 1.00 96.38 102 ASP A CA 1
ATOM 793 C C . ASP A 1 102 ? -4.131 -2.708 5.232 1.00 96.38 102 ASP A C 1
ATOM 795 O O . ASP A 1 102 ? -4.020 -3.614 4.404 1.00 96.38 102 ASP A O 1
ATOM 799 N N . LEU A 1 103 ? -5.170 -2.646 6.076 1.00 97.69 103 LEU A N 1
ATOM 800 C CA . LEU A 1 103 ? -6.243 -3.645 6.072 1.00 97.69 103 LEU A CA 1
ATOM 801 C C . LEU A 1 103 ? -7.056 -3.639 4.780 1.00 97.69 103 LEU A C 1
ATOM 803 O O . LEU A 1 103 ? -7.319 -4.705 4.241 1.00 97.69 103 LEU A O 1
ATOM 807 N N . GLU A 1 104 ? -7.409 -2.477 4.232 1.00 97.56 104 GLU A N 1
ATOM 808 C CA . GLU A 1 104 ? -8.150 -2.412 2.964 1.00 97.56 104 GLU A CA 1
ATOM 809 C C . GLU A 1 104 ? -7.370 -3.048 1.809 1.00 97.56 104 GLU A C 1
ATOM 811 O O . GLU A 1 104 ? -7.943 -3.788 1.010 1.00 97.56 104 GLU A O 1
ATOM 816 N N . ARG A 1 105 ? -6.048 -2.835 1.743 1.00 95.44 105 ARG A N 1
ATOM 817 C CA . ARG A 1 105 ? -5.196 -3.525 0.761 1.00 95.44 105 ARG A CA 1
ATOM 818 C C . ARG A 1 105 ? -5.173 -5.035 0.981 1.00 95.44 105 ARG A C 1
ATOM 820 O O . ARG A 1 105 ? -5.197 -5.787 0.008 1.00 95.44 105 ARG A O 1
ATOM 827 N N . ALA A 1 106 ? -5.134 -5.478 2.235 1.00 96.81 106 ALA A N 1
ATOM 828 C CA . ALA A 1 106 ? -5.190 -6.895 2.564 1.00 96.81 106 ALA A CA 1
ATOM 829 C C . ALA A 1 106 ? -6.549 -7.515 2.201 1.00 96.81 106 ALA A C 1
ATOM 831 O O . ALA A 1 106 ? -6.574 -8.599 1.628 1.00 96.81 106 ALA A O 1
ATOM 832 N N . TYR A 1 107 ? -7.657 -6.807 2.430 1.00 97.00 107 TYR A N 1
ATOM 833 C CA . TYR A 1 107 ? -9.000 -7.235 2.035 1.00 97.00 107 TYR A CA 1
ATOM 834 C C . TYR A 1 107 ? -9.144 -7.367 0.517 1.00 97.00 107 TYR A C 1
ATOM 836 O O . TYR A 1 107 ? -9.725 -8.338 0.050 1.00 97.00 107 TYR A O 1
ATOM 844 N N . MET A 1 108 ? -8.576 -6.444 -0.268 1.00 93.88 108 MET A N 1
ATOM 845 C CA . MET A 1 108 ? -8.579 -6.562 -1.734 1.00 93.88 108 MET A CA 1
ATOM 846 C C . MET A 1 108 ? -7.797 -7.786 -2.222 1.00 93.88 108 MET A C 1
ATOM 848 O O . MET A 1 108 ? -8.184 -8.412 -3.203 1.00 93.88 108 MET A O 1
ATOM 852 N N . ARG A 1 109 ? -6.687 -8.131 -1.554 1.00 92.50 109 ARG A N 1
ATOM 853 C CA . ARG A 1 109 ? -5.890 -9.320 -1.898 1.00 92.50 109 ARG A CA 1
ATOM 854 C C . ARG A 1 109 ? -6.563 -10.612 -1.442 1.00 92.50 109 ARG A C 1
ATOM 856 O O . ARG A 1 109 ? -6.426 -11.638 -2.098 1.00 92.50 109 ARG A O 1
ATOM 863 N N . GLU A 1 110 ? -7.245 -10.564 -0.306 1.00 95.38 110 GLU A N 1
ATOM 864 C CA . GLU A 1 110 ? -7.914 -11.701 0.307 1.00 95.38 110 GLU A CA 1
ATOM 865 C C . GLU A 1 110 ? -9.269 -11.277 0.900 1.00 95.38 110 GLU A C 1
ATOM 867 O O . GLU A 1 110 ? -9.361 -10.952 2.089 1.00 95.38 110 GLU A O 1
ATOM 872 N N . PRO A 1 111 ? -10.353 -11.320 0.101 1.00 92.25 111 PRO A N 1
ATOM 873 C CA . PRO A 1 111 ? -11.683 -10.894 0.549 1.00 92.25 111 PRO A CA 1
ATOM 874 C C . PRO A 1 111 ? -12.207 -11.666 1.773 1.00 92.25 111 PRO A C 1
ATOM 876 O O . PRO A 1 111 ? -12.973 -11.132 2.581 1.00 92.25 111 PRO A O 1
ATOM 879 N N . GLY A 1 112 ? -11.746 -12.909 1.966 1.00 95.31 112 GLY A N 1
ATOM 880 C CA . GLY A 1 112 ? -12.060 -13.723 3.144 1.00 95.31 112 GLY A CA 1
ATOM 881 C C . GLY A 1 112 ? -11.621 -13.081 4.466 1.00 95.31 112 GLY A C 1
ATOM 882 O O . GLY A 1 112 ? -12.327 -13.211 5.467 1.00 95.31 112 GLY A O 1
ATOM 883 N N . LEU A 1 113 ? -10.527 -12.309 4.465 1.00 97.38 113 LEU A N 1
ATOM 884 C CA . LEU A 1 113 ? -10.035 -11.602 5.650 1.00 97.38 113 LEU A CA 1
ATOM 885 C C . LEU A 1 113 ? -11.022 -10.527 6.130 1.00 97.38 113 LEU A C 1
ATOM 887 O O . LEU A 1 113 ? -11.198 -10.349 7.337 1.00 97.38 113 LEU A O 1
ATOM 891 N N . ALA A 1 114 ? -11.685 -9.828 5.203 1.00 96.19 114 ALA A N 1
ATOM 892 C CA . ALA A 1 114 ? -12.697 -8.829 5.546 1.00 96.19 114 ALA A CA 1
ATOM 893 C C . ALA A 1 114 ? -13.892 -9.489 6.242 1.00 96.19 114 ALA A C 1
ATOM 895 O O . ALA A 1 114 ? -14.339 -9.025 7.288 1.00 96.19 114 ALA A O 1
ATOM 896 N N . SER A 1 115 ? -14.361 -10.618 5.706 1.00 95.44 115 SER A N 1
ATOM 897 C CA . SER A 1 115 ? -15.477 -11.382 6.280 1.00 95.44 115 SER A CA 1
ATOM 898 C C . SER A 1 115 ? -15.132 -11.961 7.656 1.00 95.44 115 SER A C 1
ATOM 900 O O . SER A 1 115 ? -15.923 -11.868 8.595 1.00 95.44 115 SER A O 1
ATOM 902 N N . GLU A 1 116 ? -13.924 -12.509 7.810 1.00 97.12 116 GLU A N 1
ATOM 903 C CA . GLU A 1 116 ? -13.403 -12.999 9.088 1.00 97.12 116 GLU A CA 1
ATOM 904 C C . GLU A 1 116 ? -13.360 -11.870 10.132 1.00 97.12 116 GLU A C 1
ATOM 906 O O . GLU A 1 116 ? -13.951 -11.987 11.209 1.00 97.12 116 GLU A O 1
ATOM 911 N N . THR A 1 117 ? -12.766 -10.732 9.780 1.00 97.75 117 THR A N 1
ATOM 912 C CA . THR A 1 117 ? -12.642 -9.578 10.682 1.00 97.75 117 THR A CA 1
ATOM 913 C C . THR A 1 117 ? -14.013 -8.985 11.028 1.00 97.75 117 THR A C 1
ATOM 915 O O . THR A 1 117 ? -14.279 -8.677 12.188 1.00 97.75 117 THR A O 1
ATOM 918 N N . ALA A 1 118 ? -14.935 -8.911 10.063 1.00 97.12 118 ALA A N 1
ATOM 919 C CA . ALA A 1 118 ? -16.316 -8.459 10.259 1.00 97.12 118 ALA A CA 1
ATOM 920 C C . ALA A 1 118 ? -17.130 -9.372 11.197 1.00 97.12 118 ALA A C 1
ATOM 922 O O . ALA A 1 118 ? -18.076 -8.904 11.850 1.00 97.12 118 ALA A O 1
ATOM 923 N N . SER A 1 119 ? -16.754 -10.654 11.282 1.00 96.44 119 SER A N 1
ATOM 924 C CA . SER A 1 119 ? -17.309 -11.629 12.232 1.00 96.44 119 SER A CA 1
ATOM 925 C C . SER A 1 119 ? -16.724 -11.517 13.650 1.00 96.44 119 SER A C 1
ATOM 927 O O . SER A 1 119 ? -17.154 -12.240 14.540 1.00 96.44 119 SER A O 1
ATOM 929 N N . GLY A 1 120 ? -15.765 -10.608 13.878 1.00 94.56 120 GLY A N 1
ATOM 930 C CA . GLY A 1 120 ? -15.087 -10.408 15.166 1.00 94.56 120 GLY A CA 1
ATOM 931 C C . GLY A 1 120 ? -13.796 -11.217 15.326 1.00 94.56 120 GLY A C 1
ATOM 932 O O . GLY A 1 120 ? -13.075 -11.047 16.308 1.00 94.56 120 GLY A O 1
ATOM 933 N N . ARG A 1 121 ? -13.442 -12.057 14.347 1.00 96.56 121 ARG A N 1
ATOM 934 C CA . ARG A 1 121 ? -12.162 -12.776 14.313 1.00 96.56 121 ARG A CA 1
ATOM 935 C C . ARG A 1 121 ? -11.064 -11.852 13.781 1.00 96.56 121 ARG A C 1
ATOM 937 O O . ARG A 1 121 ? -10.703 -11.889 12.614 1.00 96.56 121 ARG A O 1
ATOM 944 N N . THR A 1 122 ? -10.535 -10.978 14.632 1.00 96.38 122 THR A N 1
ATOM 945 C CA . THR A 1 122 ? -9.589 -9.934 14.187 1.00 96.38 122 THR A CA 1
ATOM 946 C C . THR A 1 122 ? -8.113 -10.329 14.310 1.00 96.38 122 THR A C 1
ATOM 948 O O . THR A 1 122 ? -7.246 -9.537 13.955 1.00 96.38 122 THR A O 1
ATOM 951 N N . GLN A 1 123 ? -7.788 -11.515 14.834 1.00 95.44 123 GLN A N 1
ATOM 952 C CA . GLN A 1 123 ? -6.398 -11.920 15.098 1.00 95.44 123 GLN A CA 1
ATOM 953 C C . GLN A 1 123 ? -5.530 -11.875 13.835 1.00 95.44 123 GLN A C 1
ATOM 955 O O . GLN A 1 123 ? -4.391 -11.413 13.855 1.00 95.44 123 GLN A O 1
ATOM 960 N N . ARG A 1 124 ? -6.087 -12.302 12.700 1.00 96.81 124 ARG A N 1
ATOM 961 C CA . ARG A 1 124 ? -5.384 -12.250 11.422 1.00 96.81 124 ARG A CA 1
ATOM 962 C C . ARG A 1 124 ? -5.198 -10.819 10.912 1.00 96.81 124 ARG A C 1
ATOM 964 O O . ARG A 1 124 ? -4.129 -10.507 10.399 1.00 96.81 124 ARG A O 1
ATOM 971 N N . ALA A 1 125 ? -6.188 -9.947 11.109 1.00 96.44 125 ALA A N 1
ATOM 972 C CA . ALA A 1 125 ? -6.076 -8.522 10.801 1.00 96.44 125 ALA A CA 1
ATOM 973 C C . ALA A 1 125 ? -4.978 -7.845 11.639 1.00 96.44 125 ALA A C 1
ATOM 975 O O . ALA A 1 125 ? -4.171 -7.097 11.094 1.00 96.44 125 ALA A O 1
ATOM 976 N N . ILE A 1 126 ? -4.877 -8.171 12.931 1.00 95.94 126 ILE A N 1
ATOM 977 C CA . ILE A 1 126 ? -3.798 -7.680 13.803 1.00 95.94 126 ILE A CA 1
ATOM 978 C C . ILE A 1 126 ? -2.431 -8.118 13.269 1.00 95.94 126 ILE A C 1
ATOM 980 O O . ILE A 1 126 ? -1.542 -7.282 13.134 1.00 95.94 126 ILE A O 1
ATOM 984 N N . ARG A 1 127 ? -2.272 -9.394 12.890 1.00 96.44 127 ARG A N 1
ATOM 985 C CA . ARG A 1 127 ? -1.016 -9.882 12.294 1.00 96.44 127 ARG A CA 1
ATOM 986 C C . ARG A 1 127 ? -0.660 -9.165 10.993 1.00 96.44 127 ARG A C 1
ATOM 988 O O . ARG A 1 127 ? 0.506 -8.866 10.770 1.00 96.44 127 ARG A O 1
ATOM 995 N N . VAL A 1 128 ? -1.648 -8.862 10.147 1.00 96.25 128 VAL A N 1
ATOM 996 C CA . VAL A 1 128 ? -1.431 -8.046 8.941 1.00 96.25 128 VAL A CA 1
ATOM 997 C C . VAL A 1 128 ? -0.904 -6.664 9.320 1.00 96.25 128 VAL A C 1
ATOM 999 O O . VAL A 1 128 ? 0.088 -6.221 8.753 1.00 96.25 128 VAL A O 1
ATOM 1002 N N . LEU A 1 129 ? -1.520 -5.996 10.298 1.00 95.94 129 LEU A N 1
ATOM 1003 C CA . LEU A 1 129 ? -1.071 -4.679 10.751 1.00 95.94 129 LEU A CA 1
ATOM 1004 C C . LEU A 1 129 ? 0.347 -4.705 11.335 1.00 95.94 129 LEU A C 1
ATOM 1006 O O . LEU A 1 129 ? 1.129 -3.799 11.056 1.00 95.94 129 LEU A O 1
ATOM 1010 N N . GLN A 1 130 ? 0.682 -5.740 12.107 1.00 94.75 130 GLN A N 1
ATOM 1011 C CA . GLN A 1 130 ? 2.024 -5.941 12.659 1.00 94.75 130 GLN A CA 1
ATOM 1012 C C . GLN A 1 130 ? 3.056 -6.133 11.549 1.00 94.75 130 GLN A C 1
ATOM 1014 O O . GLN A 1 130 ? 4.036 -5.396 11.507 1.00 94.75 130 GLN A O 1
ATOM 1019 N N . LEU A 1 131 ? 2.790 -7.026 10.591 1.00 94.69 131 LEU A N 1
ATOM 1020 C CA . LEU A 1 131 ? 3.682 -7.254 9.454 1.00 94.69 131 LEU A CA 1
ATOM 1021 C C . LEU A 1 131 ? 3.883 -5.977 8.624 1.00 94.69 131 LEU A C 1
ATOM 1023 O O . LEU 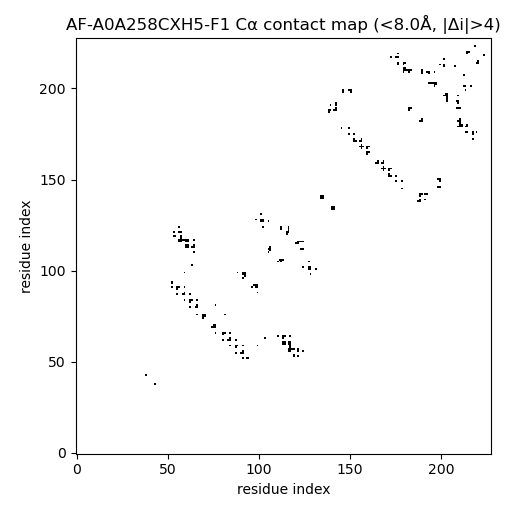A 1 131 ? 4.993 -5.661 8.208 1.00 94.69 131 LEU A O 1
ATOM 1027 N N . GLU A 1 132 ? 2.822 -5.205 8.387 1.00 94.75 132 GLU A N 1
ATOM 1028 C CA . GLU A 1 132 ? 2.927 -3.934 7.664 1.00 94.75 132 GLU A CA 1
ATOM 1029 C C . GLU A 1 132 ? 3.695 -2.867 8.461 1.00 94.75 132 GLU A C 1
ATOM 1031 O O . GLU A 1 132 ? 4.382 -2.028 7.872 1.00 94.75 132 GLU A O 1
ATOM 1036 N N . ALA A 1 133 ? 3.621 -2.896 9.793 1.00 93.31 133 ALA A N 1
ATOM 1037 C CA . ALA A 1 133 ? 4.436 -2.050 10.657 1.00 93.31 133 ALA A CA 1
ATOM 1038 C C . ALA A 1 133 ? 5.918 -2.455 10.633 1.00 93.31 133 ALA A C 1
ATOM 1040 O O . ALA A 1 133 ? 6.769 -1.577 10.497 1.00 93.31 133 ALA A O 1
ATOM 1041 N N . GLU A 1 134 ? 6.221 -3.754 10.679 1.00 94.00 134 GLU A N 1
ATOM 1042 C CA . GLU A 1 134 ? 7.581 -4.299 10.567 1.00 94.00 134 GLU A CA 1
ATOM 1043 C C . GLU A 1 134 ? 8.217 -3.932 9.228 1.00 94.00 134 GLU A C 1
ATOM 1045 O O . GLU A 1 134 ? 9.300 -3.348 9.197 1.00 94.00 134 GLU A O 1
ATOM 1050 N N . VAL A 1 135 ? 7.503 -4.158 8.120 1.00 93.94 135 VAL A N 1
ATOM 1051 C CA . VAL A 1 135 ? 7.972 -3.750 6.790 1.00 93.94 135 VAL A CA 1
ATOM 1052 C C . VAL A 1 135 ? 8.224 -2.248 6.752 1.00 93.94 135 VAL A C 1
ATOM 1054 O O . VAL A 1 135 ? 9.188 -1.807 6.145 1.00 93.94 135 VAL A O 1
ATOM 1057 N N . ARG A 1 136 ? 7.388 -1.426 7.394 1.00 92.06 136 ARG A N 1
ATOM 1058 C CA . ARG A 1 136 ? 7.609 0.025 7.423 1.00 92.06 136 ARG A CA 1
ATOM 1059 C C . ARG A 1 136 ? 8.845 0.410 8.233 1.00 92.06 136 ARG A C 1
ATOM 1061 O O . ARG A 1 136 ? 9.492 1.383 7.859 1.00 92.06 136 ARG A O 1
ATOM 1068 N N . ALA A 1 137 ? 9.167 -0.317 9.297 1.00 93.19 137 ALA A N 1
ATOM 1069 C CA . ALA A 1 137 ? 10.329 -0.049 10.137 1.00 93.19 137 ALA A CA 1
ATOM 1070 C C . ALA A 1 137 ? 11.644 -0.496 9.477 1.00 93.19 137 ALA A C 1
ATOM 1072 O O . ALA A 1 137 ? 12.633 0.228 9.564 1.00 93.19 137 ALA A O 1
ATOM 1073 N N . ASP A 1 138 ? 11.646 -1.628 8.768 1.00 96.31 138 ASP A N 1
ATOM 1074 C CA . ASP A 1 138 ? 12.853 -2.229 8.190 1.00 96.31 138 ASP A CA 1
ATOM 1075 C C . ASP A 1 138 ? 13.088 -1.804 6.721 1.00 96.31 138 ASP A C 1
ATOM 1077 O O . ASP A 1 138 ? 12.331 -2.201 5.827 1.00 96.31 138 ASP A O 1
ATOM 1081 N N . PRO A 1 139 ? 14.156 -1.035 6.417 1.00 95.81 139 PRO A N 1
ATOM 1082 C CA . PRO A 1 139 ? 14.486 -0.643 5.047 1.00 95.81 139 PRO A CA 1
ATOM 1083 C C . PRO A 1 139 ? 14.750 -1.820 4.100 1.00 95.81 139 PRO A C 1
ATOM 1085 O O . PRO A 1 139 ? 14.447 -1.710 2.911 1.00 95.81 139 PRO A O 1
ATOM 1088 N N . SER A 1 140 ? 15.279 -2.939 4.599 1.00 96.62 140 SER A N 1
ATOM 1089 C CA . SER A 1 140 ? 15.535 -4.137 3.793 1.00 96.62 140 SER A CA 1
ATOM 1090 C C . SER A 1 140 ? 14.224 -4.741 3.304 1.00 96.62 140 SER A C 1
ATOM 1092 O O . SER A 1 140 ? 14.052 -4.939 2.100 1.00 96.62 140 SER A O 1
ATOM 1094 N N . LEU A 1 141 ? 13.241 -4.893 4.198 1.00 96.56 141 LEU A N 1
ATOM 1095 C CA . LEU A 1 141 ? 11.908 -5.373 3.829 1.00 96.56 141 LEU A CA 1
ATOM 1096 C C . LEU A 1 141 ? 11.192 -4.412 2.867 1.00 96.56 141 LEU A C 1
ATOM 1098 O O . LEU A 1 141 ? 10.501 -4.855 1.941 1.00 96.56 141 LEU A O 1
ATOM 1102 N N . ARG A 1 142 ? 11.360 -3.090 3.036 1.00 95.94 142 ARG A N 1
ATOM 1103 C CA . ARG A 1 142 ? 10.823 -2.110 2.070 1.00 95.94 142 ARG A CA 1
ATOM 1104 C C . ARG A 1 142 ? 11.470 -2.259 0.696 1.00 95.94 142 ARG A C 1
ATOM 1106 O O . ARG A 1 142 ? 10.752 -2.202 -0.305 1.00 95.94 142 ARG A O 1
ATOM 1113 N N . ALA A 1 143 ? 12.783 -2.475 0.634 1.00 96.94 143 ALA A N 1
ATOM 1114 C CA . ALA A 1 143 ? 13.503 -2.704 -0.615 1.00 96.94 143 ALA A CA 1
ATOM 1115 C C . ALA A 1 143 ? 13.060 -4.009 -1.298 1.00 96.94 143 ALA A C 1
ATOM 1117 O O . ALA A 1 143 ? 12.760 -3.994 -2.492 1.00 96.94 143 ALA A O 1
ATOM 1118 N N . ASP A 1 144 ? 12.913 -5.105 -0.549 1.00 96.44 144 ASP A N 1
ATOM 1119 C CA . ASP A 1 144 ? 12.385 -6.376 -1.066 1.00 96.44 144 ASP A CA 1
ATOM 1120 C C . ASP A 1 144 ? 10.996 -6.204 -1.675 1.00 96.44 144 ASP A C 1
ATOM 1122 O O . ASP A 1 144 ? 10.735 -6.601 -2.816 1.00 96.44 144 ASP A O 1
ATOM 1126 N N . ARG A 1 145 ? 10.101 -5.534 -0.944 1.00 94.62 145 ARG A N 1
ATOM 1127 C CA . ARG A 1 145 ? 8.747 -5.252 -1.418 1.00 94.62 145 ARG A CA 1
ATOM 1128 C C . ARG A 1 145 ? 8.744 -4.333 -2.639 1.00 94.62 145 ARG A C 1
ATOM 1130 O O . ARG A 1 145 ? 7.900 -4.505 -3.523 1.00 94.62 145 ARG A O 1
ATOM 1137 N N . PHE A 1 146 ? 9.670 -3.375 -2.712 1.00 97.19 146 PHE A N 1
ATOM 1138 C CA . PHE A 1 146 ? 9.845 -2.527 -3.887 1.00 97.19 146 PHE A CA 1
ATOM 1139 C C . PHE A 1 146 ? 10.195 -3.369 -5.115 1.00 97.19 146 PHE A C 1
ATOM 1141 O O . PHE A 1 146 ? 9.496 -3.274 -6.124 1.00 97.19 146 PHE A O 1
ATOM 1148 N N . VAL A 1 147 ? 11.220 -4.224 -5.018 1.00 97.56 147 VAL A N 1
ATOM 1149 C CA . VAL A 1 147 ? 11.659 -5.090 -6.123 1.00 97.56 147 VAL A CA 1
ATOM 1150 C C . VAL A 1 147 ? 10.539 -6.034 -6.550 1.00 97.56 147 VAL A C 1
ATOM 1152 O O . VAL A 1 147 ? 10.200 -6.090 -7.734 1.00 97.56 147 VAL A O 1
ATOM 1155 N N . GLN A 1 148 ? 9.896 -6.713 -5.596 1.00 96.50 148 GLN A N 1
ATOM 1156 C CA . GLN A 1 148 ? 8.797 -7.636 -5.879 1.00 96.50 148 GLN A CA 1
ATOM 1157 C C . GLN A 1 148 ? 7.659 -6.940 -6.639 1.00 96.50 148 GLN A C 1
ATOM 1159 O O . GLN A 1 148 ? 7.163 -7.455 -7.648 1.00 96.50 148 GLN A O 1
ATOM 1164 N N . ARG A 1 149 ? 7.246 -5.753 -6.175 1.00 95.88 149 ARG A N 1
ATOM 1165 C CA . ARG A 1 149 ? 6.173 -4.983 -6.810 1.00 95.88 149 ARG A CA 1
ATOM 1166 C C . ARG A 1 149 ? 6.592 -4.459 -8.181 1.00 95.88 149 ARG A C 1
ATOM 1168 O O . ARG A 1 149 ? 5.785 -4.520 -9.106 1.00 95.88 149 ARG A O 1
ATOM 1175 N N . TRP A 1 150 ? 7.828 -3.986 -8.325 1.00 97.44 150 TRP A N 1
ATOM 1176 C CA . TRP A 1 150 ? 8.370 -3.513 -9.598 1.00 97.44 150 TRP A CA 1
ATOM 1177 C C . TRP A 1 150 ? 8.344 -4.613 -10.659 1.00 97.44 150 TRP A C 1
ATOM 1179 O O . TRP A 1 150 ? 7.767 -4.429 -11.727 1.00 97.44 150 TRP A O 1
ATOM 1189 N N . GLN A 1 151 ? 8.882 -5.790 -10.338 1.00 97.25 151 GLN A N 1
ATOM 1190 C CA . GLN A 1 151 ? 8.894 -6.933 -11.251 1.00 97.25 151 GLN A CA 1
ATOM 1191 C C . GLN A 1 151 ? 7.481 -7.429 -11.581 1.00 97.25 151 GLN A C 1
ATOM 1193 O O . GLN A 1 151 ? 7.212 -7.817 -12.716 1.00 97.25 151 GLN A O 1
ATOM 1198 N N . GLY A 1 152 ? 6.564 -7.405 -10.608 1.00 97.25 152 GLY A N 1
ATOM 1199 C CA . GLY A 1 152 ? 5.157 -7.732 -10.835 1.00 97.25 152 GLY A CA 1
ATOM 1200 C C . GLY A 1 152 ? 4.491 -6.796 -11.844 1.00 97.25 152 GLY A C 1
ATOM 1201 O O . GLY A 1 152 ? 3.865 -7.268 -12.793 1.00 97.25 152 GLY A O 1
ATOM 1202 N N . LEU A 1 153 ? 4.675 -5.483 -11.677 1.00 97.25 153 LEU A N 1
ATOM 1203 C CA . LEU A 1 153 ? 4.158 -4.482 -12.612 1.00 97.25 153 LEU A CA 1
ATOM 1204 C C . LEU A 1 153 ? 4.823 -4.595 -13.985 1.00 97.25 153 LEU A C 1
ATOM 1206 O O . LEU A 1 153 ? 4.135 -4.509 -14.993 1.00 97.25 153 LEU A O 1
ATOM 1210 N N . GLU A 1 154 ? 6.125 -4.859 -14.051 1.00 95.62 154 GLU A N 1
ATOM 1211 C CA . GLU A 1 154 ? 6.820 -5.031 -15.328 1.00 95.62 154 GLU A CA 1
ATOM 1212 C C . GLU A 1 154 ? 6.304 -6.259 -16.095 1.00 95.62 154 GLU A C 1
ATOM 1214 O O . GLU A 1 154 ? 6.049 -6.177 -17.298 1.00 95.62 154 GLU A O 1
ATOM 1219 N N . ARG A 1 155 ? 6.061 -7.387 -15.410 1.00 97.06 155 ARG A N 1
ATOM 1220 C CA . ARG A 1 155 ? 5.409 -8.558 -16.024 1.00 97.06 155 ARG A CA 1
ATOM 1221 C C . ARG A 1 155 ? 4.006 -8.222 -16.527 1.00 97.06 155 ARG A C 1
ATOM 1223 O O . ARG A 1 155 ? 3.674 -8.584 -17.653 1.00 97.06 155 ARG A O 1
ATOM 1230 N N . GLN A 1 156 ? 3.213 -7.510 -15.724 1.00 97.25 156 GLN A N 1
ATOM 1231 C CA . GLN A 1 156 ? 1.868 -7.077 -16.109 1.00 97.25 156 GLN A CA 1
ATOM 1232 C C . GLN A 1 156 ? 1.904 -6.162 -17.340 1.00 97.25 156 GLN A C 1
ATOM 1234 O O . GLN A 1 156 ? 1.169 -6.383 -18.296 1.00 97.25 156 GLN A O 1
ATOM 1239 N N . ARG A 1 157 ? 2.806 -5.175 -17.360 1.00 94.94 157 ARG A N 1
ATOM 1240 C CA . ARG A 1 157 ? 2.996 -4.249 -18.482 1.00 94.94 157 ARG A CA 1
ATOM 1241 C C . ARG A 1 157 ? 3.359 -4.993 -19.768 1.00 94.94 157 ARG A C 1
ATOM 1243 O O . ARG A 1 157 ? 2.808 -4.693 -20.821 1.00 94.94 157 ARG A O 1
ATOM 1250 N N . ARG A 1 158 ? 4.266 -5.975 -19.689 1.00 94.69 158 ARG A N 1
ATOM 1251 C CA . ARG A 1 158 ? 4.656 -6.814 -20.837 1.00 94.69 158 ARG A CA 1
ATOM 1252 C C . ARG A 1 158 ? 3.513 -7.690 -21.342 1.00 94.69 158 ARG A C 1
ATOM 1254 O O . ARG A 1 158 ? 3.401 -7.870 -22.549 1.00 94.69 158 ARG A O 1
ATOM 1261 N N . ALA A 1 159 ? 2.689 -8.240 -20.450 1.00 97.12 159 ALA A N 1
ATOM 1262 C CA . ALA A 1 159 ? 1.506 -9.004 -20.844 1.00 97.12 159 ALA A CA 1
ATOM 1263 C C . ALA A 1 159 ? 0.529 -8.126 -21.640 1.00 97.12 159 ALA A C 1
ATOM 1265 O O . ALA A 1 159 ? 0.234 -8.454 -22.783 1.00 97.12 159 ALA A O 1
ATOM 1266 N N . LEU A 1 160 ? 0.185 -6.949 -21.107 1.00 95.62 160 LEU A N 1
ATOM 1267 C CA . LEU A 1 160 ? -0.716 -5.994 -21.762 1.00 95.62 160 LEU A CA 1
ATOM 1268 C C . LEU A 1 160 ? -0.189 -5.523 -23.125 1.00 95.62 160 LEU A C 1
ATOM 1270 O O . LEU A 1 160 ? -0.943 -5.450 -24.087 1.00 95.62 160 LEU A O 1
ATOM 1274 N N . HIS A 1 161 ? 1.122 -5.281 -23.252 1.00 90.94 161 HIS A N 1
ATOM 1275 C CA . HIS A 1 161 ? 1.726 -4.978 -24.555 1.00 90.94 161 HIS A CA 1
ATOM 1276 C C . HIS A 1 161 ? 1.568 -6.116 -25.572 1.00 90.94 161 HIS A C 1
ATOM 1278 O O . HIS A 1 161 ? 1.316 -5.840 -26.740 1.00 90.94 161 HIS A O 1
ATOM 1284 N N . ARG A 1 162 ? 1.713 -7.380 -25.153 1.00 95.00 162 ARG A N 1
ATOM 1285 C CA . ARG A 1 162 ? 1.518 -8.537 -26.047 1.00 95.00 162 ARG A CA 1
ATOM 1286 C C . ARG A 1 162 ? 0.056 -8.722 -26.446 1.00 95.00 162 ARG A C 1
ATOM 1288 O O . ARG A 1 162 ? -0.207 -9.192 -27.543 1.00 95.00 162 ARG A O 1
ATOM 1295 N N . GLU A 1 163 ? -0.866 -8.344 -25.569 1.00 96.12 163 GLU A N 1
ATOM 1296 C CA . GLU A 1 163 ? -2.313 -8.368 -25.809 1.00 96.12 163 GLU A CA 1
ATOM 1297 C C . GLU A 1 163 ? -2.799 -7.167 -26.642 1.00 96.12 163 GLU A C 1
ATOM 1299 O O . GLU A 1 163 ? -3.954 -7.129 -27.052 1.00 96.12 163 GLU A O 1
ATOM 1304 N N . GLY A 1 164 ? -1.931 -6.184 -26.909 1.00 94.75 164 GLY A N 1
ATOM 1305 C CA . GLY A 1 164 ? -2.279 -4.959 -27.633 1.00 94.75 164 GLY A CA 1
ATOM 1306 C C . GLY A 1 164 ? -2.992 -3.899 -26.784 1.00 94.75 164 GLY A C 1
ATOM 1307 O O . GLY A 1 164 ? -3.341 -2.840 -27.307 1.00 94.75 164 GLY A O 1
ATOM 1308 N N . ASP A 1 165 ? -3.168 -4.118 -25.476 1.00 95.88 165 ASP A N 1
ATOM 1309 C CA . ASP A 1 165 ? -3.750 -3.127 -24.566 1.00 95.88 165 ASP A CA 1
ATOM 1310 C C . ASP A 1 165 ? -2.716 -2.062 -24.165 1.00 95.88 165 ASP A C 1
ATOM 1312 O O . ASP A 1 165 ? -2.101 -2.071 -23.090 1.00 95.88 165 ASP A O 1
ATOM 1316 N N . MET A 1 166 ? -2.538 -1.090 -25.057 1.00 93.56 166 MET A N 1
ATOM 1317 C CA . MET A 1 166 ? -1.631 0.038 -24.843 1.00 93.56 166 MET A CA 1
ATOM 1318 C C . MET A 1 166 ? -2.118 0.984 -23.736 1.00 93.56 166 MET A C 1
ATOM 1320 O O . MET A 1 166 ? -1.298 1.628 -23.074 1.00 93.56 166 MET A O 1
ATOM 1324 N N . SER A 1 167 ? -3.433 1.060 -23.501 1.00 95.19 167 SER A N 1
ATOM 1325 C CA . SER A 1 167 ? -4.017 1.899 -22.447 1.00 95.19 167 SER A CA 1
ATOM 1326 C C . SER A 1 167 ? -3.712 1.320 -21.068 1.00 95.19 167 SER A C 1
ATOM 1328 O O . SER A 1 167 ? -3.158 2.015 -20.208 1.00 95.19 167 SER A O 1
ATOM 1330 N N . GLY A 1 168 ? -3.974 0.027 -20.872 1.00 94.75 168 GLY A N 1
ATOM 1331 C CA . GLY A 1 168 ? -3.615 -0.697 -19.659 1.00 94.75 168 GLY A CA 1
ATOM 1332 C C . GLY A 1 168 ? -2.108 -0.668 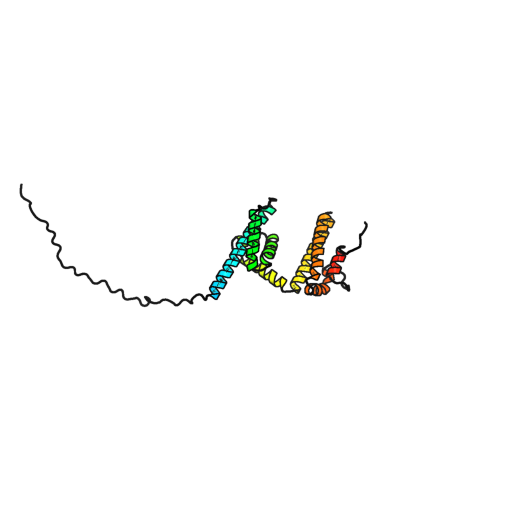-19.413 1.00 94.75 168 GLY A C 1
ATOM 1333 O O . GLY A 1 168 ? -1.668 -0.348 -18.304 1.00 94.75 168 GLY A O 1
ATOM 1334 N N . ALA A 1 169 ? -1.295 -0.910 -20.448 1.00 94.12 169 ALA A N 1
ATOM 1335 C CA . ALA A 1 169 ? 0.161 -0.842 -20.333 1.00 94.12 169 ALA A CA 1
ATOM 1336 C C . ALA A 1 169 ? 0.641 0.549 -19.876 1.00 94.12 169 ALA A C 1
ATOM 1338 O O . ALA A 1 169 ? 1.525 0.647 -19.017 1.00 94.12 169 ALA A O 1
ATOM 1339 N N . ARG A 1 170 ? 0.025 1.631 -20.376 1.00 93.94 170 ARG A N 1
ATOM 1340 C CA . ARG A 1 170 ? 0.308 3.005 -19.931 1.00 93.94 170 ARG A CA 1
ATOM 1341 C C . ARG A 1 170 ? -0.071 3.224 -18.467 1.00 93.94 170 ARG A C 1
ATOM 1343 O O . ARG A 1 170 ? 0.736 3.774 -17.723 1.00 93.94 170 ARG A O 1
ATOM 1350 N N . GLN A 1 171 ? -1.233 2.749 -18.019 1.00 96.06 171 GLN A N 1
ATOM 1351 C CA . GLN A 1 171 ? -1.629 2.864 -16.609 1.00 96.06 171 GLN A CA 1
ATOM 1352 C C . GLN A 1 171 ? -0.658 2.130 -15.675 1.00 96.06 171 GLN A C 1
ATOM 1354 O O . GLN A 1 171 ? -0.313 2.635 -14.604 1.00 96.06 171 GLN A O 1
ATOM 1359 N N . VAL A 1 172 ? -0.187 0.943 -16.070 1.00 96.81 172 VAL A N 1
ATOM 1360 C CA . VAL A 1 172 ? 0.829 0.201 -15.311 1.00 96.81 172 VAL A CA 1
ATOM 1361 C C . VAL A 1 172 ? 2.151 0.968 -15.287 1.00 96.81 172 VAL A C 1
ATOM 1363 O O . VAL A 1 172 ? 2.742 1.125 -14.217 1.00 96.81 172 VAL A O 1
ATOM 1366 N N . ARG A 1 173 ? 2.578 1.520 -16.429 1.00 94.88 173 ARG A N 1
ATOM 1367 C CA . ARG A 1 173 ? 3.771 2.372 -16.531 1.00 94.88 173 ARG A CA 1
ATOM 1368 C C . ARG A 1 173 ? 3.691 3.582 -15.596 1.00 94.88 173 ARG A C 1
ATOM 1370 O O . ARG A 1 173 ? 4.658 3.862 -14.894 1.00 94.88 173 ARG A O 1
ATOM 1377 N N . ASP A 1 174 ? 2.547 4.256 -15.521 1.00 95.62 174 ASP A N 1
ATOM 1378 C CA . ASP A 1 174 ? 2.365 5.423 -14.650 1.00 95.62 174 ASP A CA 1
ATOM 1379 C C . ASP A 1 174 ? 2.464 5.033 -13.158 1.00 95.62 174 ASP A C 1
ATOM 1381 O O . ASP A 1 174 ? 3.089 5.739 -12.360 1.00 95.62 174 ASP A O 1
ATOM 1385 N N . ARG A 1 175 ? 1.948 3.852 -12.774 1.00 96.12 175 ARG A N 1
ATOM 1386 C CA . ARG A 1 175 ? 2.125 3.292 -11.416 1.00 96.12 175 ARG A CA 1
ATOM 1387 C C . ARG A 1 175 ? 3.592 2.982 -11.107 1.00 96.12 175 ARG A C 1
ATOM 1389 O O . ARG A 1 175 ? 4.033 3.236 -9.984 1.00 96.12 175 ARG A O 1
ATOM 1396 N N . MET A 1 176 ? 4.340 2.448 -12.074 1.00 97.19 176 MET A N 1
ATOM 1397 C CA . MET A 1 176 ? 5.784 2.215 -11.939 1.00 97.19 176 MET A CA 1
ATOM 1398 C C . MET A 1 176 ? 6.546 3.543 -11.817 1.00 97.19 176 MET A C 1
ATOM 1400 O O . MET A 1 176 ? 7.404 3.678 -10.947 1.00 97.19 176 MET A O 1
ATOM 1404 N N . GLY A 1 177 ? 6.176 4.565 -12.592 1.00 96.25 177 GLY A N 1
ATOM 1405 C CA . GLY A 1 177 ? 6.746 5.910 -12.480 1.00 96.25 177 GLY A CA 1
ATOM 1406 C C . GLY A 1 177 ? 6.530 6.530 -11.096 1.00 96.25 177 GLY A C 1
ATOM 1407 O O . GLY A 1 177 ? 7.461 7.071 -10.500 1.00 96.25 177 GLY A O 1
ATOM 1408 N N . ALA A 1 178 ? 5.331 6.376 -10.525 1.00 95.88 178 ALA A N 1
ATOM 1409 C CA . ALA A 1 178 ? 5.049 6.816 -9.159 1.00 95.88 178 ALA A CA 1
ATOM 1410 C C . ALA A 1 178 ? 5.899 6.076 -8.107 1.00 95.88 178 ALA A C 1
ATOM 1412 O O . ALA A 1 178 ? 6.303 6.682 -7.115 1.00 95.88 178 ALA A O 1
ATOM 1413 N N . MET A 1 179 ? 6.204 4.788 -8.320 1.00 96.12 179 MET A N 1
ATOM 1414 C CA . MET A 1 179 ? 7.138 4.049 -7.460 1.00 96.12 179 MET A CA 1
ATOM 1415 C C . MET A 1 179 ? 8.558 4.597 -7.562 1.00 96.12 179 MET A C 1
ATOM 1417 O O . MET A 1 179 ? 9.175 4.841 -6.530 1.00 96.12 179 MET A O 1
ATOM 1421 N N . ALA A 1 180 ? 9.053 4.814 -8.782 1.00 95.75 180 ALA A N 1
ATOM 1422 C CA . ALA A 1 180 ? 10.389 5.349 -9.017 1.00 95.75 180 ALA A CA 1
ATOM 1423 C C . ALA A 1 180 ? 10.576 6.712 -8.334 1.00 95.75 180 ALA A C 1
ATOM 1425 O O . ALA A 1 180 ? 11.545 6.904 -7.606 1.00 95.75 180 ALA A O 1
ATOM 1426 N N . LYS A 1 181 ? 9.597 7.615 -8.476 1.00 94.12 181 LYS A N 1
ATOM 1427 C CA . LYS A 1 181 ? 9.588 8.917 -7.793 1.00 94.12 181 LYS A CA 1
ATOM 1428 C C . LYS A 1 181 ? 9.511 8.791 -6.268 1.00 94.12 181 LYS A C 1
ATOM 1430 O O . LYS A 1 181 ? 10.057 9.615 -5.544 1.00 94.12 181 LYS A O 1
ATOM 1435 N N . GLY A 1 182 ? 8.844 7.755 -5.762 1.00 93.81 182 GLY A N 1
ATOM 1436 C CA . GLY A 1 182 ? 8.756 7.479 -4.329 1.00 93.81 182 GLY A CA 1
ATOM 1437 C C . GLY A 1 182 ? 10.111 7.229 -3.659 1.00 93.81 182 GLY A C 1
ATOM 1438 O O . GLY A 1 182 ? 10.233 7.509 -2.469 1.00 93.81 182 GLY A O 1
ATOM 1439 N N . LEU A 1 183 ? 11.125 6.773 -4.407 1.00 94.94 183 LEU A N 1
ATOM 1440 C CA . LEU A 1 183 ? 12.476 6.546 -3.877 1.00 94.94 183 LEU A CA 1
ATOM 1441 C C . LEU A 1 183 ? 13.145 7.832 -3.376 1.00 94.94 183 LEU A C 1
ATOM 1443 O O . LEU A 1 183 ? 13.896 7.770 -2.411 1.00 94.94 183 LEU A O 1
ATOM 1447 N N . GLU A 1 184 ? 12.790 8.998 -3.929 1.00 92.81 184 GLU A N 1
ATOM 1448 C CA . GLU A 1 184 ? 13.282 10.304 -3.455 1.00 92.81 184 GLU A CA 1
ATOM 1449 C C . GLU A 1 184 ? 12.939 10.556 -1.974 1.00 92.81 184 GLU A C 1
ATOM 1451 O O . GLU A 1 184 ? 13.593 11.351 -1.302 1.00 92.81 184 GLU A O 1
ATOM 1456 N N . ARG A 1 185 ? 11.901 9.885 -1.456 1.00 93.69 185 ARG A N 1
ATOM 1457 C CA . ARG A 1 185 ? 11.438 9.998 -0.066 1.00 93.69 185 ARG A CA 1
ATOM 1458 C C . ARG A 1 185 ? 11.968 8.890 0.845 1.00 93.69 185 ARG A C 1
ATOM 1460 O O . ARG A 1 185 ? 11.658 8.909 2.032 1.00 93.69 185 ARG A O 1
ATOM 1467 N N . ASP A 1 186 ? 12.734 7.936 0.315 1.00 95.00 186 ASP A N 1
ATOM 1468 C CA . ASP A 1 186 ? 13.297 6.816 1.078 1.00 95.00 186 ASP A CA 1
ATOM 1469 C C . ASP A 1 186 ? 14.767 6.552 0.685 1.00 95.00 186 ASP A C 1
ATOM 1471 O O . ASP A 1 186 ? 15.074 5.572 -0.004 1.00 95.00 186 ASP A O 1
ATOM 1475 N N . PRO A 1 187 ? 15.706 7.419 1.125 1.00 94.88 187 PRO A N 1
ATOM 1476 C CA . PRO A 1 187 ? 17.122 7.308 0.763 1.00 94.88 187 PRO A CA 1
ATOM 1477 C C . PRO A 1 187 ? 17.768 5.990 1.213 1.00 94.88 187 PRO A C 1
ATOM 1479 O O . PRO A 1 187 ? 18.711 5.509 0.580 1.00 94.88 187 PRO A O 1
ATOM 1482 N N . GLN A 1 188 ? 17.264 5.393 2.301 1.00 96.06 188 GLN A N 1
ATOM 1483 C CA . GLN A 1 188 ? 17.749 4.108 2.807 1.00 96.06 188 GLN A CA 1
ATOM 1484 C C . GLN A 1 188 ? 17.434 2.984 1.815 1.00 96.06 188 GLN A C 1
ATOM 1486 O O . GLN A 1 188 ? 18.332 2.231 1.437 1.00 96.06 188 GLN A O 1
ATOM 1491 N N . VAL A 1 189 ? 16.188 2.913 1.336 1.00 97.12 189 VAL A N 1
ATOM 1492 C CA . VAL A 1 189 ? 15.794 1.952 0.297 1.00 97.12 189 VAL A CA 1
ATOM 1493 C C . VAL A 1 189 ? 16.540 2.220 -1.004 1.00 97.12 189 VAL A C 1
ATOM 1495 O O . VAL A 1 189 ? 17.031 1.280 -1.624 1.00 97.12 189 VAL A O 1
ATOM 1498 N N . GLU A 1 190 ? 16.694 3.483 -1.411 1.00 95.44 190 GLU A N 1
ATOM 1499 C CA . GLU A 1 190 ? 17.441 3.807 -2.629 1.00 95.44 190 GLU A CA 1
ATOM 1500 C C . GLU A 1 190 ? 18.890 3.297 -2.580 1.00 95.44 190 GLU A C 1
ATOM 1502 O O . GLU A 1 190 ? 19.377 2.752 -3.573 1.00 95.44 190 GLU A O 1
ATOM 1507 N N . SER A 1 191 ? 19.563 3.421 -1.432 1.00 94.94 191 SER A N 1
ATOM 1508 C CA . SER A 1 191 ? 20.912 2.881 -1.236 1.00 94.94 191 SER A CA 1
ATOM 1509 C C . SER A 1 191 ? 20.947 1.357 -1.402 1.00 94.94 191 SER A C 1
ATOM 1511 O O . SER A 1 191 ? 21.759 0.843 -2.174 1.00 94.94 191 SER A O 1
ATOM 1513 N N . LEU A 1 192 ? 20.019 0.639 -0.758 1.00 96.19 192 LEU A N 1
ATOM 1514 C CA . LEU A 1 192 ? 19.919 -0.824 -0.845 1.00 96.19 192 LEU A CA 1
ATOM 1515 C C . LEU A 1 192 ? 19.646 -1.305 -2.278 1.00 96.19 192 LEU A C 1
ATOM 1517 O O . LEU A 1 192 ? 20.221 -2.294 -2.732 1.00 96.19 192 LEU A O 1
ATOM 1521 N N . LEU A 1 193 ? 18.821 -0.577 -3.034 1.00 96.19 193 LEU A N 1
ATOM 1522 C CA . LEU A 1 193 ? 18.507 -0.928 -4.418 1.00 96.19 193 LEU A CA 1
ATOM 1523 C C . LEU A 1 193 ? 19.684 -0.724 -5.385 1.00 96.19 193 LEU A C 1
ATOM 1525 O O . LEU A 1 193 ? 19.659 -1.293 -6.477 1.00 96.19 193 LEU A O 1
ATOM 1529 N N . ARG A 1 194 ? 20.741 0.024 -5.022 1.00 93.50 194 ARG A N 1
ATOM 1530 C CA . ARG A 1 194 ? 21.936 0.161 -5.883 1.00 93.50 194 ARG A CA 1
ATOM 1531 C C . ARG A 1 194 ? 22.630 -1.178 -6.121 1.00 93.50 194 ARG A C 1
ATOM 1533 O O . ARG A 1 194 ? 23.082 -1.421 -7.235 1.00 93.50 194 ARG A O 1
ATOM 1540 N N . GLY A 1 195 ? 22.655 -2.057 -5.118 1.00 92.31 195 GLY A N 1
ATOM 1541 C CA . GLY A 1 195 ? 23.171 -3.423 -5.265 1.00 92.31 195 GLY A CA 1
ATOM 1542 C C . GLY A 1 195 ? 22.254 -4.342 -6.081 1.00 92.31 195 GLY A C 1
ATOM 1543 O O . GLY A 1 195 ? 22.685 -5.397 -6.531 1.00 92.31 195 GLY A O 1
ATOM 1544 N N . ARG A 1 196 ? 21.000 -3.932 -6.311 1.00 93.88 196 ARG A N 1
ATOM 1545 C CA . ARG A 1 196 ? 19.924 -4.746 -6.905 1.00 93.88 196 ARG A CA 1
ATOM 1546 C C . ARG A 1 196 ? 19.401 -4.183 -8.226 1.00 93.88 196 ARG A C 1
ATOM 1548 O O . ARG A 1 196 ? 18.303 -4.506 -8.668 1.00 93.88 196 ARG A O 1
ATOM 1555 N N . ARG A 1 197 ? 20.185 -3.332 -8.892 1.00 93.88 197 ARG A N 1
ATOM 1556 C CA . ARG A 1 197 ? 19.802 -2.674 -10.158 1.00 93.88 197 ARG A CA 1
ATOM 1557 C C . ARG A 1 197 ? 19.407 -3.669 -11.245 1.00 93.88 197 ARG A C 1
ATOM 1559 O O . ARG A 1 197 ? 18.414 -3.454 -11.936 1.00 93.88 197 ARG A O 1
ATOM 1566 N N . VAL A 1 198 ? 20.136 -4.778 -11.339 1.00 92.94 198 VAL A N 1
ATOM 1567 C CA . VAL A 1 198 ? 19.874 -5.833 -12.326 1.00 92.94 198 VAL A CA 1
ATOM 1568 C C . VAL A 1 198 ? 18.486 -6.450 -12.122 1.00 92.94 198 VAL A C 1
ATOM 1570 O O . VAL A 1 198 ? 17.767 -6.661 -13.095 1.00 92.94 198 VAL A O 1
ATOM 1573 N N . GLU A 1 199 ? 18.046 -6.638 -10.873 1.00 94.69 199 GLU A N 1
ATOM 1574 C CA . GLU A 1 199 ? 16.701 -7.150 -10.554 1.00 94.69 199 GLU A CA 1
ATOM 1575 C C . GLU A 1 199 ? 15.576 -6.198 -10.991 1.00 94.69 199 GLU A C 1
ATOM 1577 O O . GLU A 1 199 ? 14.432 -6.625 -11.159 1.00 94.69 199 GLU A O 1
ATOM 1582 N N . LEU A 1 200 ? 15.892 -4.915 -11.184 1.00 94.06 200 LEU A N 1
ATOM 1583 C CA . LEU A 1 200 ? 14.970 -3.886 -11.661 1.00 94.06 200 LEU A CA 1
ATOM 1584 C C . LEU A 1 200 ? 15.032 -3.684 -13.185 1.00 94.06 200 LEU A C 1
ATOM 1586 O O . LEU A 1 200 ? 14.291 -2.856 -13.716 1.00 94.06 200 LEU A O 1
ATOM 1590 N N . GLY A 1 201 ? 15.890 -4.431 -13.890 1.00 90.50 201 GLY A N 1
ATOM 1591 C CA . GLY A 1 201 ? 16.136 -4.261 -15.324 1.00 90.50 201 GLY A CA 1
ATOM 1592 C C . GLY A 1 201 ? 17.049 -3.078 -15.657 1.00 90.50 201 GLY A C 1
ATOM 1593 O O . GLY A 1 201 ? 17.058 -2.616 -16.795 1.00 90.50 201 GLY A O 1
ATOM 1594 N N . LEU A 1 202 ? 17.800 -2.575 -14.673 1.00 92.00 202 LEU A N 1
ATOM 1595 C CA . LEU A 1 202 ? 18.756 -1.487 -14.848 1.00 92.00 202 LEU A CA 1
ATOM 1596 C C . LEU A 1 202 ? 20.192 -2.014 -15.005 1.00 92.00 202 LEU A C 1
ATOM 1598 O O . LEU A 1 202 ? 20.544 -3.034 -14.407 1.00 92.00 202 LEU A O 1
ATOM 1602 N N . PRO A 1 203 ? 21.061 -1.284 -15.729 1.00 87.38 203 PRO A N 1
ATOM 1603 C CA . PRO A 1 203 ? 22.488 -1.588 -15.774 1.00 87.38 203 PRO A CA 1
ATOM 1604 C C . PRO A 1 203 ? 23.123 -1.493 -14.377 1.00 87.38 203 PRO A C 1
ATOM 1606 O O . PRO A 1 203 ? 22.802 -0.591 -13.591 1.00 87.38 203 PRO A O 1
ATOM 1609 N N . SER A 1 204 ? 24.035 -2.424 -14.083 1.00 79.62 204 SER A N 1
ATOM 1610 C CA . SER A 1 204 ? 24.719 -2.562 -12.788 1.00 79.62 204 SER A CA 1
ATOM 1611 C C . SER A 1 204 ? 25.663 -1.398 -12.483 1.00 79.62 204 SER A C 1
ATOM 1613 O O . SER A 1 204 ? 25.708 -0.936 -11.346 1.00 79.62 204 SER A O 1
ATOM 1615 N N . ASN A 1 205 ? 26.370 -0.882 -13.492 1.00 70.00 205 ASN A N 1
ATOM 1616 C CA . ASN A 1 205 ? 27.311 0.223 -13.343 1.00 70.00 205 ASN A CA 1
ATOM 1617 C C . ASN A 1 205 ? 26.717 1.512 -13.922 1.00 70.00 205 ASN A C 1
ATOM 1619 O O . ASN A 1 205 ? 26.690 1.730 -15.133 1.00 70.00 205 ASN A O 1
ATOM 1623 N N . THR A 1 206 ? 26.153 2.355 -13.064 1.00 78.00 206 THR A N 1
ATOM 1624 C CA . THR A 1 206 ? 25.601 3.652 -13.463 1.00 78.00 206 THR A CA 1
ATOM 1625 C C . THR A 1 206 ? 25.723 4.629 -12.308 1.00 78.00 206 THR A C 1
ATOM 1627 O O . THR A 1 206 ? 25.236 4.357 -11.215 1.00 78.00 206 THR A O 1
ATOM 1630 N N . ALA A 1 207 ? 26.318 5.793 -12.578 1.00 75.88 207 ALA A N 1
ATOM 1631 C CA . ALA A 1 207 ? 26.499 6.863 -11.594 1.00 75.88 207 ALA A CA 1
ATOM 1632 C C . ALA A 1 207 ? 25.176 7.519 -11.144 1.00 75.88 207 ALA A C 1
ATOM 1634 O O . ALA A 1 207 ? 25.139 8.223 -10.139 1.00 75.88 207 ALA A O 1
ATOM 1635 N N . ARG A 1 208 ? 24.080 7.302 -11.883 1.00 85.62 208 ARG A N 1
ATOM 1636 C CA . ARG A 1 208 ? 22.758 7.857 -11.568 1.00 85.62 208 ARG A CA 1
ATOM 1637 C C . ARG A 1 208 ? 22.078 7.114 -10.423 1.00 85.62 208 ARG A C 1
ATOM 1639 O O . ARG A 1 208 ? 22.201 5.893 -10.266 1.00 85.62 208 ARG A O 1
ATOM 1646 N N . SER A 1 209 ? 21.248 7.869 -9.712 1.00 91.75 209 SER A N 1
ATOM 1647 C CA . SER A 1 209 ? 20.297 7.367 -8.723 1.00 91.75 209 SER A CA 1
ATOM 1648 C C . SER A 1 209 ? 19.419 6.241 -9.307 1.00 91.75 209 SER A C 1
ATOM 1650 O O . SER A 1 209 ? 19.196 6.166 -10.523 1.00 91.75 209 SER A O 1
ATOM 1652 N N . VAL A 1 210 ? 18.940 5.327 -8.454 1.00 93.81 210 VAL A N 1
ATOM 1653 C CA . VAL A 1 210 ? 18.075 4.222 -8.907 1.00 93.81 210 VAL A CA 1
ATOM 1654 C C . VAL A 1 210 ? 16.755 4.795 -9.417 1.00 93.81 210 VAL A C 1
ATOM 1656 O O . VAL A 1 210 ? 16.338 4.450 -10.518 1.00 93.81 210 VAL A O 1
ATOM 1659 N N . GLY A 1 211 ? 16.144 5.733 -8.684 1.00 92.56 211 GLY A N 1
ATOM 1660 C CA . GLY A 1 211 ? 14.887 6.375 -9.089 1.00 92.56 211 GLY A CA 1
ATOM 1661 C C . GLY A 1 211 ? 14.974 7.084 -10.444 1.00 92.56 211 GLY A C 1
ATOM 1662 O O . GLY A 1 211 ? 14.082 6.927 -11.284 1.00 92.56 211 GLY A O 1
ATOM 1663 N N . GLN A 1 212 ? 16.078 7.789 -10.707 1.00 91.94 212 GLN A N 1
ATOM 1664 C CA . GLN A 1 212 ? 16.329 8.407 -12.014 1.00 91.94 212 GLN A CA 1
ATOM 1665 C C . GLN A 1 212 ? 16.456 7.358 -13.123 1.00 91.94 212 GLN A C 1
ATOM 1667 O O . GLN A 1 212 ? 15.803 7.482 -14.159 1.00 91.94 212 GLN A O 1
ATOM 1672 N N . GLY A 1 213 ? 17.231 6.294 -12.884 1.00 92.62 213 GLY A N 1
ATOM 1673 C CA . GLY A 1 213 ? 17.383 5.193 -13.836 1.00 92.62 213 GLY A CA 1
ATOM 1674 C C . GLY A 1 213 ? 16.055 4.511 -14.174 1.00 92.62 213 GLY A C 1
ATOM 1675 O O . GLY A 1 213 ? 15.786 4.246 -15.340 1.00 92.62 213 GLY A O 1
ATOM 1676 N N . LEU A 1 214 ? 15.192 4.287 -13.179 1.00 94.31 214 LEU A N 1
ATOM 1677 C CA . LEU A 1 214 ? 13.859 3.708 -13.384 1.00 94.31 214 LEU A CA 1
ATOM 1678 C C . LEU A 1 214 ? 12.927 4.645 -14.164 1.00 94.31 214 LEU A C 1
ATOM 1680 O O . LEU A 1 214 ? 12.169 4.196 -15.019 1.00 94.31 214 LEU A O 1
ATOM 1684 N N . THR A 1 215 ? 12.981 5.949 -13.895 1.00 92.44 215 THR A N 1
ATOM 1685 C CA . THR A 1 215 ? 12.168 6.945 -14.614 1.00 92.44 215 THR A CA 1
ATOM 1686 C C . THR A 1 215 ? 12.550 7.001 -16.095 1.00 92.44 215 THR A C 1
ATOM 1688 O O . THR A 1 215 ? 11.682 7.067 -16.966 1.00 92.44 215 THR A O 1
ATOM 1691 N N . GLU A 1 216 ? 13.845 6.923 -16.391 1.00 89.81 216 GLU A N 1
ATOM 1692 C CA . GLU A 1 216 ? 14.371 6.873 -17.755 1.00 89.81 216 GLU A CA 1
ATOM 1693 C C . GLU A 1 216 ? 14.073 5.543 -18.450 1.00 89.81 216 GLU A C 1
ATOM 1695 O O . GLU A 1 216 ? 13.641 5.556 -19.599 1.00 89.81 216 GLU A O 1
ATOM 1700 N N . TYR A 1 217 ? 14.202 4.416 -17.742 1.00 89.00 217 TYR A N 1
ATOM 1701 C CA . TYR A 1 217 ? 13.814 3.089 -18.234 1.00 89.00 217 TYR A CA 1
ATOM 1702 C C . TYR A 1 217 ? 12.361 3.057 -18.729 1.00 89.00 217 TYR A C 1
ATOM 1704 O O . TYR A 1 217 ? 12.054 2.438 -19.744 1.00 89.00 217 TYR A O 1
ATOM 1712 N N . LEU A 1 218 ? 11.462 3.763 -18.040 1.00 88.19 218 LEU A N 1
ATOM 1713 C CA . LEU A 1 218 ? 10.056 3.877 -18.430 1.00 88.19 218 LEU A CA 1
ATOM 1714 C C . LEU A 1 218 ? 9.800 4.929 -19.526 1.00 88.19 218 LEU A C 1
ATOM 1716 O O . LEU A 1 218 ? 8.653 5.095 -19.943 1.00 88.19 218 LEU A O 1
ATOM 1720 N N . GLY A 1 219 ? 10.819 5.672 -19.965 1.00 81.38 219 GLY A N 1
ATOM 1721 C CA . GLY A 1 219 ? 10.668 6.793 -20.896 1.00 81.38 219 GLY A CA 1
ATOM 1722 C C . GLY A 1 219 ? 9.896 7.982 -20.308 1.00 81.38 219 GLY A C 1
ATOM 1723 O O . GLY A 1 219 ? 9.310 8.760 -21.052 1.00 81.38 219 GLY A O 1
ATOM 1724 N N . ILE A 1 220 ? 9.860 8.121 -18.975 1.00 69.31 220 ILE A N 1
AT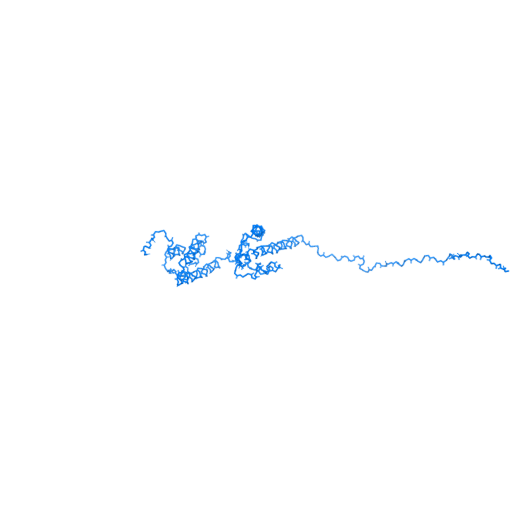OM 1725 C CA . ILE A 1 220 ? 9.141 9.192 -18.249 1.00 69.31 220 ILE A CA 1
ATOM 1726 C C . ILE A 1 220 ? 10.028 10.452 -18.080 1.00 69.31 220 ILE A C 1
ATOM 1728 O O . ILE A 1 220 ? 9.594 11.479 -17.560 1.00 69.31 220 ILE A O 1
ATOM 1732 N N . GLY A 1 221 ? 11.281 10.409 -18.543 1.00 56.03 221 GLY A N 1
ATOM 1733 C CA . GLY A 1 221 ? 12.214 11.536 -18.489 1.00 56.03 221 GLY A CA 1
ATOM 1734 C C . GLY A 1 221 ? 11.744 12.768 -19.277 1.00 56.03 221 GLY A C 1
ATOM 1735 O O . GLY A 1 221 ? 11.115 12.662 -20.330 1.00 56.03 221 GLY A O 1
ATOM 1736 N N . ARG A 1 222 ? 12.089 13.965 -18.777 1.00 49.66 222 ARG A N 1
ATOM 1737 C CA . ARG A 1 222 ? 11.878 15.228 -19.499 1.00 49.66 222 ARG A CA 1
ATOM 1738 C C . ARG A 1 222 ? 12.736 15.226 -20.769 1.00 49.66 222 ARG A C 1
ATOM 1740 O O . ARG A 1 222 ? 13.949 15.375 -20.683 1.00 49.66 222 ARG A O 1
ATOM 1747 N N . GLY A 1 223 ? 12.101 15.096 -21.932 1.00 48.78 223 GLY A N 1
ATOM 1748 C CA . GLY A 1 223 ? 12.695 15.518 -23.201 1.00 48.78 223 GLY A CA 1
ATOM 1749 C C . GLY A 1 223 ? 13.318 14.434 -24.077 1.00 48.78 223 GLY A C 1
ATOM 1750 O O . GLY A 1 223 ? 14.420 14.638 -24.572 1.00 48.78 223 GLY A O 1
ATOM 1751 N N . ARG A 1 224 ? 12.604 13.341 -24.363 1.00 47.19 224 ARG A N 1
ATOM 1752 C CA . ARG A 1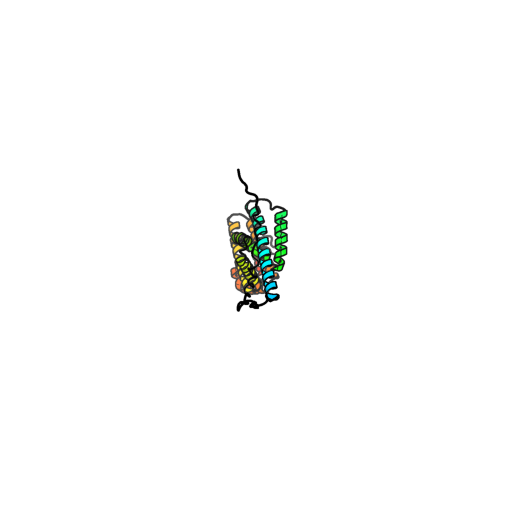 224 ? 12.728 12.670 -25.669 1.00 47.19 224 ARG A CA 1
ATOM 1753 C C . ARG A 1 224 ? 11.358 12.195 -26.139 1.00 47.19 224 ARG A C 1
ATOM 1755 O O . ARG A 1 224 ? 10.896 11.125 -25.759 1.00 47.19 224 ARG A O 1
ATOM 1762 N N . GLY A 1 225 ? 10.718 13.019 -26.968 1.00 40.78 225 GLY A N 1
ATOM 1763 C CA . GLY A 1 225 ? 9.717 12.522 -27.898 1.00 40.78 225 GLY A CA 1
ATOM 1764 C C . GLY A 1 225 ? 10.402 11.501 -28.797 1.00 40.78 225 GLY A C 1
ATOM 1765 O O . GLY A 1 225 ? 11.248 11.860 -29.611 1.00 40.78 225 GLY A O 1
ATOM 1766 N N . LEU A 1 226 ? 10.092 10.226 -28.594 1.00 43.72 226 LEU A N 1
ATOM 1767 C CA . LEU A 1 226 ? 10.317 9.225 -29.621 1.00 43.72 226 LEU A CA 1
ATOM 1768 C C . LEU A 1 226 ? 9.176 9.411 -30.611 1.00 43.72 226 LEU A C 1
ATOM 1770 O O . LEU A 1 226 ? 8.070 8.930 -30.390 1.00 43.72 226 LEU A O 1
ATOM 1774 N N . GLY A 1 227 ? 9.444 10.214 -31.640 1.00 41.91 227 GLY A N 1
ATOM 1775 C CA . GLY A 1 227 ? 8.690 10.145 -32.877 1.00 41.91 227 GLY A CA 1
ATOM 1776 C C . GLY A 1 227 ? 8.971 8.793 -33.515 1.00 41.91 227 GLY A C 1
ATOM 1777 O O . GLY A 1 227 ? 10.027 8.617 -34.115 1.00 41.91 227 GLY A O 1
ATOM 1778 N N . ILE A 1 228 ? 8.049 7.858 -33.303 1.00 37.16 228 ILE A N 1
ATOM 1779 C CA . ILE A 1 228 ? 7.656 6.776 -34.209 1.00 37.16 228 ILE A CA 1
ATOM 1780 C C . ILE A 1 228 ? 6.145 6.641 -34.034 1.00 37.16 228 ILE A C 1
ATOM 1782 O O . ILE A 1 228 ? 5.709 6.564 -32.860 1.00 37.16 228 ILE A O 1
#

Sequence (228 aa):
ASDFAQRRDIHVPASMRAKDPPQRRRGMFDGFKPAGPAPQPAALARDLGQFDQHRAMTRHARAAADVMRMNDRDLPVLAHQRRALEQARDAMVKIGSYAAKDLERAYMREPGLASETASGRTQRAIRVLQLEAEVRADPSLRADRFVQRWQGLERQRRALHREGDMSGARQVRDRMGAMAKGLERDPQVESLLRGRRVELGLPSNTARSVGQGLTEYLGIGRGRGLGI

Solvent-accessible surface area (backbone atoms only — not comparable to full-atom values): 13302 Å² total; per-residue (Å²): 132,82,87,82,86,78,85,83,79,80,79,78,79,95,78,76,76,84,75,78,76,80,78,79,71,76,53,103,58,76,77,70,70,80,81,64,81,73,80,51,71,68,57,56,51,49,52,52,50,50,50,53,48,51,50,32,48,19,52,27,21,40,29,48,46,53,48,48,56,24,55,78,66,77,40,82,72,48,72,67,52,55,51,46,32,52,56,23,41,60,53,23,44,82,80,30,90,55,44,44,64,55,49,52,55,47,24,74,76,36,59,66,55,23,57,40,17,41,71,62,55,39,68,64,58,51,52,49,52,49,52,55,48,49,35,70,71,34,51,65,52,43,36,52,52,48,50,55,51,50,49,52,44,52,53,51,28,53,50,29,54,75,73,64,38,58,66,62,22,48,56,42,48,51,55,50,43,54,50,24,61,48,35,80,78,33,65,66,30,40,57,61,42,55,84,43,24,57,76,74,76,38,73,74,85,59,96,63,54,59,38,59,52,48,27,47,73,71,66,68,50,94,85,69,87,76,88,122

Radius of gyration: 37.13 Å; Cα contacts (8 Å, |Δi|>4): 170; chains: 1; bounding box: 115×50×110 Å

pLDDT: mean 84.72, std 17.69, range [37.16, 98.31]

Foldseek 3Di:
DDDDDDDDPPDDDPDDPPDPDPPPDCPPCNPDDPPDPDCDVVNVVVVVLVVLLLVLQLQLLVLLLLQVVCVVVVHDDDPVSVVSNVVSLVSCVSVPPCLSVQVSVVCVVPVVQSVCSNVSNCPVSVVSVVVVVVCVVDLVSVLVVLLVVLVVLVVVLVVCVVVVNPVSNVVSLVVQLVSLVCVVVPVSSQVVCLCVQVSNVHDNDDPDTSSVRSCVVSVVDPDDDPDD